Protein AF-A0A1B7X6C7-F1 (afdb_monomer_lite)

pLDDT: mean 81.42, std 12.25, range [40.44, 94.75]

Organism: NCBI:txid1710896

Foldseek 3Di:
DVVVVVVVVVLVLLLVVFVVVVVVQVVLLVVLLAVDAFWWWAWDAFFDQKIFTPFCQQHAQQFWWDWPVGPDIWGFNGDDGRMTGTPTTHHHIHHTRIGTARLLLLDLPNPDPNGCRSLSSSVVCCCPPTWVWDPDWDAAPNDIWTFTPPPFDDSDPPQKTKTKIWDWDWDSDPPGIKIKIKIWIAIDGRVDGPRPDDTSDIDIDIGDRPNNVVHDDD

Radius of gyration: 22.01 Å; chains: 1; bounding box: 61×33×61 Å

Structure (mmCIF, N/CA/C/O backbone):
data_AF-A0A1B7X6C7-F1
#
_entry.id   AF-A0A1B7X6C7-F1
#
loop_
_atom_site.group_PDB
_atom_site.id
_atom_site.type_symbol
_atom_site.label_atom_id
_atom_site.label_alt_id
_atom_site.label_comp_id
_atom_site.label_asym_id
_atom_site.label_entity_id
_atom_site.label_seq_id
_atom_site.pdbx_PDB_ins_code
_atom_site.Cartn_x
_atom_site.Cartn_y
_atom_site.Cartn_z
_atom_site.occupancy
_atom_site.B_iso_or_equiv
_atom_site.auth_seq_id
_atom_site.auth_comp_id
_atom_site.auth_asym_id
_atom_site.auth_atom_id
_atom_site.pdbx_PDB_model_num
ATOM 1 N N . MET A 1 1 ? 39.396 -2.340 -31.680 1.00 49.03 1 MET A N 1
ATOM 2 C CA . MET A 1 1 ? 38.477 -3.052 -30.762 1.00 49.03 1 MET A CA 1
ATOM 3 C C . MET A 1 1 ? 37.918 -2.071 -29.718 1.00 49.03 1 MET A C 1
ATOM 5 O O . MET A 1 1 ? 38.405 -2.021 -28.605 1.00 49.03 1 MET A O 1
ATOM 9 N N . PHE A 1 2 ? 36.941 -1.232 -30.092 1.00 53.06 2 PHE A N 1
ATOM 10 C CA . PHE A 1 2 ? 36.365 -0.167 -29.227 1.00 53.06 2 PHE A CA 1
ATOM 11 C C . PHE A 1 2 ? 34.822 -0.121 -29.248 1.00 53.06 2 PHE A C 1
ATOM 13 O O . PHE A 1 2 ? 34.175 0.453 -28.371 1.00 53.06 2 PHE A O 1
ATOM 20 N N . VAL A 1 3 ? 34.209 -0.755 -30.249 1.00 59.28 3 VAL A N 1
ATOM 21 C CA . VAL A 1 3 ? 32.752 -0.752 -30.439 1.00 59.28 3 VAL A CA 1
ATOM 22 C C . VAL A 1 3 ? 32.061 -1.699 -29.451 1.00 59.28 3 VAL A C 1
ATOM 24 O O . VAL A 1 3 ? 31.020 -1.368 -28.899 1.00 59.28 3 VAL A O 1
ATOM 27 N N . LEU A 1 4 ? 32.671 -2.845 -29.133 1.00 60.53 4 LEU A N 1
ATOM 28 C CA . LEU A 1 4 ? 32.107 -3.786 -28.158 1.00 60.53 4 LEU A CA 1
ATOM 29 C C . LEU A 1 4 ? 32.146 -3.224 -26.728 1.00 60.53 4 LEU A C 1
ATOM 31 O O . LEU A 1 4 ? 31.140 -3.266 -26.023 1.00 60.53 4 LEU A O 1
ATOM 35 N N . SER A 1 5 ? 33.267 -2.625 -26.314 1.00 58.59 5 SER A N 1
ATOM 36 C CA . SER A 1 5 ? 33.422 -2.056 -24.966 1.00 58.59 5 SER A CA 1
ATOM 37 C C . SER A 1 5 ? 32.467 -0.886 -24.701 1.00 58.59 5 SER A C 1
ATOM 39 O O . SER A 1 5 ? 31.907 -0.781 -23.610 1.00 58.59 5 SER A O 1
ATOM 41 N N . SER A 1 6 ? 32.204 -0.043 -25.703 1.00 64.31 6 SER A N 1
ATOM 42 C CA . SER A 1 6 ? 31.229 1.053 -25.596 1.00 64.31 6 SER A CA 1
ATOM 43 C C . SER A 1 6 ? 29.778 0.561 -25.503 1.00 64.31 6 SER A C 1
ATOM 45 O O . SER A 1 6 ? 28.998 1.124 -24.731 1.00 64.31 6 SER A O 1
ATOM 47 N N . ILE A 1 7 ? 29.419 -0.525 -26.198 1.00 70.00 7 ILE A N 1
ATOM 48 C CA . ILE A 1 7 ? 28.103 -1.174 -26.063 1.00 70.00 7 ILE A CA 1
ATOM 49 C C . ILE A 1 7 ? 27.922 -1.749 -24.653 1.00 70.00 7 ILE A C 1
ATOM 51 O O . ILE A 1 7 ? 26.876 -1.528 -24.040 1.00 70.00 7 ILE A O 1
ATOM 55 N N . PHE A 1 8 ? 28.930 -2.443 -24.115 1.00 71.69 8 PHE A N 1
ATOM 56 C CA . PHE A 1 8 ? 28.871 -2.981 -22.752 1.00 71.69 8 PHE A CA 1
ATOM 57 C C . PHE A 1 8 ? 28.754 -1.875 -21.707 1.00 71.69 8 PHE A C 1
ATOM 59 O O . PHE A 1 8 ? 27.886 -1.955 -20.841 1.00 71.69 8 PHE A O 1
ATOM 66 N N . LYS A 1 9 ? 29.542 -0.800 -21.833 1.00 77.50 9 LYS A N 1
ATOM 67 C CA . LYS A 1 9 ? 29.449 0.361 -20.939 1.00 77.50 9 LYS A CA 1
ATOM 68 C C . LYS A 1 9 ? 28.063 1.003 -20.986 1.00 77.50 9 LYS A C 1
ATOM 70 O O . LYS A 1 9 ? 27.493 1.299 -19.941 1.00 77.50 9 LYS A O 1
ATOM 75 N N . LYS A 1 10 ? 27.491 1.178 -22.184 1.00 77.12 10 LYS A N 1
ATOM 76 C CA . LYS A 1 10 ? 26.135 1.719 -22.338 1.00 77.12 10 LYS A CA 1
ATOM 77 C C . LYS A 1 10 ? 25.114 0.819 -21.648 1.00 77.12 10 LYS A C 1
ATOM 79 O O . LYS A 1 10 ? 24.360 1.321 -20.828 1.00 77.12 10 LYS A O 1
ATOM 84 N N . LYS A 1 11 ? 25.123 -0.491 -21.921 1.00 78.50 11 LYS A N 1
ATOM 85 C CA . LYS A 1 11 ? 24.205 -1.448 -21.281 1.00 78.50 11 LYS A CA 1
ATOM 86 C C . LYS A 1 11 ? 24.356 -1.468 -19.760 1.00 78.50 11 LYS A C 1
ATOM 88 O O . LYS A 1 11 ? 23.345 -1.447 -19.073 1.00 78.50 11 LYS A O 1
ATOM 93 N N . ALA A 1 12 ? 25.582 -1.441 -19.241 1.00 78.88 12 ALA A N 1
ATOM 94 C CA . ALA A 1 12 ? 25.838 -1.399 -17.803 1.00 78.88 12 ALA A CA 1
ATOM 95 C C . ALA A 1 12 ? 25.171 -0.180 -17.144 1.00 78.88 12 ALA A C 1
ATOM 97 O O . ALA A 1 12 ? 24.435 -0.345 -16.180 1.00 78.88 12 ALA A O 1
ATOM 98 N N . VAL A 1 13 ? 25.321 1.017 -17.724 1.00 83.12 13 VAL A N 1
ATOM 99 C CA . VAL A 1 13 ? 24.650 2.234 -17.227 1.00 83.12 13 VAL A CA 1
ATOM 100 C C . VAL A 1 13 ? 23.123 2.103 -17.273 1.00 83.12 13 VAL A C 1
ATOM 102 O O . VAL A 1 13 ? 22.442 2.536 -16.346 1.00 83.12 13 VAL A O 1
ATOM 105 N N . GLN A 1 14 ? 22.566 1.486 -18.324 1.00 83.25 14 GLN A N 1
ATOM 106 C CA . GLN A 1 14 ? 21.118 1.254 -18.406 1.00 83.25 14 GLN A CA 1
ATOM 107 C C . GLN A 1 14 ? 20.625 0.356 -17.268 1.00 83.25 14 GLN A C 1
ATOM 109 O O . GLN A 1 14 ? 19.641 0.705 -16.619 1.00 83.25 14 GLN A O 1
ATOM 114 N N . TYR A 1 15 ? 21.329 -0.748 -17.005 1.00 83.56 15 TYR A N 1
ATOM 115 C CA . TYR A 1 15 ? 20.996 -1.663 -15.915 1.00 83.56 15 TYR A CA 1
ATOM 116 C C . TYR A 1 15 ? 21.147 -1.001 -14.543 1.00 83.56 15 TYR A C 1
ATOM 118 O O . TYR A 1 15 ? 20.235 -1.099 -13.732 1.00 83.56 15 TYR A O 1
ATOM 126 N N . THR A 1 16 ? 22.232 -0.263 -14.292 1.00 86.75 16 THR A N 1
ATOM 127 C CA . THR A 1 16 ? 22.434 0.443 -13.015 1.00 86.75 16 THR A CA 1
ATOM 128 C C . THR A 1 16 ? 21.312 1.443 -12.731 1.00 86.75 16 THR A C 1
ATOM 130 O O . THR A 1 16 ? 20.779 1.467 -11.624 1.00 86.75 16 THR A O 1
ATOM 133 N N . ASN A 1 17 ? 20.904 2.231 -13.730 1.00 87.44 17 ASN A N 1
ATOM 134 C CA . ASN A 1 17 ? 19.818 3.197 -13.562 1.00 87.44 17 ASN A CA 1
ATOM 135 C C . ASN A 1 17 ? 18.465 2.509 -13.331 1.00 87.44 17 ASN A C 1
ATOM 137 O O . ASN A 1 17 ? 17.703 2.946 -12.473 1.00 87.44 17 ASN A O 1
ATOM 141 N N . ALA A 1 18 ? 18.171 1.429 -14.064 1.00 87.69 18 ALA A N 1
ATOM 142 C CA . ALA A 1 18 ? 16.945 0.658 -13.864 1.00 87.69 18 ALA A CA 1
ATOM 143 C C . ALA A 1 18 ? 16.887 0.049 -12.452 1.00 87.69 18 ALA A C 1
ATOM 145 O O . ALA A 1 18 ? 15.873 0.182 -11.772 1.00 87.69 18 ALA A O 1
ATOM 146 N N . THR A 1 19 ? 17.985 -0.547 -11.978 1.00 88.50 19 THR A N 1
ATOM 147 C CA . THR A 1 19 ? 18.077 -1.101 -10.619 1.00 88.50 19 THR A CA 1
ATOM 148 C C . THR A 1 19 ? 17.929 -0.025 -9.545 1.00 88.50 19 THR A C 1
ATOM 150 O O . THR A 1 19 ? 17.235 -0.257 -8.561 1.00 88.50 19 THR A O 1
ATOM 153 N N . SER A 1 20 ? 18.515 1.160 -9.738 1.00 89.31 20 SER A N 1
ATOM 154 C CA . SER A 1 20 ? 18.376 2.280 -8.796 1.00 89.31 20 SER A CA 1
ATOM 155 C C . SER A 1 20 ? 16.916 2.729 -8.641 1.00 89.31 20 SER A C 1
ATOM 157 O O . SER A 1 20 ? 16.434 2.882 -7.520 1.00 89.31 20 SER A O 1
ATOM 159 N N . LEU A 1 21 ? 16.171 2.849 -9.750 1.00 88.81 21 LEU A N 1
ATOM 160 C CA . LEU A 1 21 ? 14.739 3.184 -9.717 1.00 88.81 21 LEU A CA 1
ATOM 161 C C . LEU A 1 21 ? 13.913 2.133 -8.966 1.00 88.81 21 LEU A C 1
ATOM 163 O O . LEU A 1 21 ? 13.042 2.485 -8.173 1.00 88.81 21 LEU A O 1
ATOM 167 N N . LEU A 1 22 ? 14.202 0.850 -9.203 1.00 90.44 22 LEU A N 1
ATOM 168 C CA . LEU A 1 22 ? 13.549 -0.258 -8.505 1.00 90.44 22 LEU A CA 1
ATOM 169 C C . LEU A 1 22 ? 13.807 -0.185 -6.995 1.00 90.44 22 LEU A C 1
ATOM 171 O O . LEU A 1 22 ? 12.867 -0.222 -6.207 1.00 90.44 22 LEU A O 1
ATOM 175 N N . GLN A 1 23 ? 15.070 -0.025 -6.595 1.00 89.56 23 GLN A N 1
ATOM 176 C CA . GLN A 1 23 ? 15.461 0.060 -5.186 1.00 89.56 23 GLN A CA 1
ATOM 177 C C . GLN A 1 23 ? 14.838 1.268 -4.485 1.00 89.56 23 GLN A C 1
ATOM 179 O O . GLN A 1 23 ? 14.363 1.142 -3.359 1.00 89.56 23 GLN A O 1
ATOM 184 N N . GLN A 1 24 ? 14.795 2.424 -5.151 1.00 88.12 24 GLN A N 1
ATOM 185 C CA . GLN A 1 24 ? 14.222 3.634 -4.573 1.00 88.12 24 GLN A CA 1
ATOM 186 C C . GLN A 1 24 ? 12.732 3.471 -4.245 1.00 88.12 24 GLN A C 1
ATOM 188 O O . GLN A 1 24 ? 12.298 3.908 -3.181 1.00 88.12 24 GLN A O 1
ATOM 193 N N . ASP A 1 25 ? 11.936 2.866 -5.133 1.00 87.12 25 ASP A N 1
ATOM 194 C CA . ASP A 1 25 ? 10.516 2.633 -4.843 1.00 87.12 25 ASP A CA 1
ATOM 195 C C . ASP A 1 25 ? 10.313 1.540 -3.791 1.00 87.12 25 ASP A C 1
ATOM 197 O O . ASP A 1 25 ? 9.480 1.702 -2.902 1.00 87.12 25 ASP A O 1
ATOM 201 N N . MET A 1 26 ? 11.111 0.470 -3.831 1.00 88.00 26 MET A N 1
ATOM 202 C CA . MET A 1 26 ? 11.056 -0.574 -2.806 1.00 88.00 26 MET A CA 1
ATOM 203 C C . MET A 1 26 ? 11.352 -0.023 -1.406 1.00 88.00 26 MET A C 1
ATOM 205 O O . MET A 1 26 ? 10.649 -0.378 -0.464 1.00 88.00 26 MET A O 1
ATOM 209 N N . GLU A 1 27 ? 12.324 0.883 -1.256 1.00 88.12 27 GLU A N 1
ATOM 210 C CA . GLU A 1 27 ? 12.621 1.496 0.045 1.00 88.12 27 GLU A CA 1
ATOM 211 C C . GLU A 1 27 ? 11.490 2.424 0.514 1.00 88.12 27 GLU A C 1
ATOM 213 O O . GLU A 1 27 ? 11.139 2.423 1.693 1.00 88.12 27 GLU A O 1
ATOM 218 N N . LYS A 1 28 ? 10.846 3.165 -0.402 1.00 86.69 28 LYS A N 1
ATOM 219 C CA . LYS A 1 28 ? 9.648 3.964 -0.071 1.00 86.69 28 LYS A CA 1
ATOM 220 C C . LYS A 1 28 ? 8.516 3.082 0.441 1.00 86.69 28 LYS A C 1
ATOM 222 O O . LYS A 1 28 ? 7.891 3.398 1.449 1.00 86.69 28 LYS A O 1
ATOM 227 N N . ILE A 1 29 ? 8.263 1.974 -0.249 1.00 86.56 29 ILE A N 1
ATOM 228 C CA . ILE A 1 29 ? 7.234 1.015 0.136 1.00 86.56 29 ILE A CA 1
ATOM 229 C C . ILE A 1 29 ? 7.549 0.373 1.485 1.00 86.56 29 ILE A C 1
ATOM 231 O O . ILE A 1 29 ? 6.663 0.281 2.331 1.00 86.56 29 ILE A O 1
ATOM 235 N N . LYS A 1 30 ? 8.799 -0.039 1.698 1.00 86.75 30 LYS A N 1
ATOM 236 C CA . LYS A 1 30 ? 9.257 -0.592 2.971 1.00 86.75 30 LYS A CA 1
ATOM 237 C C . LYS A 1 30 ? 9.045 0.408 4.108 1.00 86.75 30 LYS A C 1
ATOM 239 O O . LYS A 1 30 ? 8.410 0.063 5.097 1.00 86.75 30 LYS A O 1
ATOM 244 N N . SER A 1 31 ? 9.477 1.656 3.933 1.00 85.19 31 SER A N 1
ATOM 245 C CA . SER A 1 31 ? 9.279 2.712 4.931 1.00 85.19 31 SER A CA 1
ATOM 246 C C . SER A 1 31 ? 7.795 2.972 5.222 1.00 85.19 31 SER A C 1
ATOM 248 O O . SER A 1 31 ? 7.414 3.162 6.375 1.00 85.19 31 SER A O 1
ATOM 250 N N . ALA A 1 32 ? 6.931 2.924 4.203 1.00 83.19 32 ALA A N 1
ATOM 251 C CA . ALA A 1 32 ? 5.487 3.039 4.392 1.00 83.19 32 ALA A CA 1
ATOM 252 C C . ALA A 1 32 ? 4.896 1.833 5.142 1.00 83.19 32 ALA A C 1
ATOM 254 O O . ALA A 1 32 ? 4.035 2.008 5.999 1.00 83.19 32 ALA A O 1
ATOM 255 N N . ALA A 1 33 ? 5.363 0.618 4.846 1.00 82.62 33 ALA A N 1
ATOM 256 C CA . ALA A 1 33 ? 4.922 -0.606 5.512 1.00 82.62 33 ALA A CA 1
ATOM 257 C C . ALA A 1 33 ? 5.344 -0.653 6.989 1.00 82.62 33 ALA A C 1
ATOM 259 O O . ALA A 1 33 ? 4.581 -1.142 7.821 1.00 82.62 33 ALA A O 1
ATOM 260 N N . GLU A 1 34 ? 6.531 -0.127 7.310 1.00 79.75 34 GLU A N 1
ATOM 261 C CA . GLU A 1 34 ? 7.040 0.018 8.682 1.00 79.75 34 GLU A CA 1
ATOM 262 C C . GLU A 1 34 ? 6.223 1.030 9.495 1.00 79.75 34 GLU A C 1
ATOM 264 O O . GLU A 1 34 ? 5.972 0.818 10.679 1.00 79.75 34 GLU A O 1
ATOM 269 N N . GLN A 1 35 ? 5.772 2.115 8.861 1.00 78.44 35 GLN A N 1
ATOM 270 C CA . GLN A 1 35 ? 4.932 3.130 9.506 1.00 78.44 35 GLN A CA 1
ATOM 271 C C . GLN A 1 35 ? 3.457 2.715 9.606 1.00 78.44 35 GLN A C 1
ATOM 273 O O . GLN A 1 35 ? 2.717 3.261 10.429 1.00 78.44 35 GLN A O 1
ATOM 278 N N . TYR A 1 36 ? 3.012 1.754 8.789 1.00 78.94 36 TYR A N 1
ATOM 279 C CA . TYR A 1 36 ? 1.629 1.289 8.789 1.00 78.94 36 TYR A CA 1
ATOM 280 C C . TYR A 1 36 ? 1.319 0.494 10.063 1.00 78.94 36 TYR A C 1
ATOM 282 O O . TYR A 1 36 ? 1.657 -0.685 10.198 1.00 78.94 36 TYR A O 1
ATOM 290 N N . SER A 1 37 ? 0.651 1.159 11.000 1.00 77.38 37 SER A N 1
ATOM 291 C CA . SER A 1 37 ? 0.253 0.627 12.302 1.00 77.38 37 SER A CA 1
ATOM 292 C C . SER A 1 37 ? -1.232 0.879 12.559 1.00 77.38 37 SER A C 1
ATOM 294 O O . SER A 1 37 ? -1.864 1.675 11.862 1.00 77.38 37 SER A O 1
ATOM 296 N N . PHE A 1 38 ? -1.809 0.173 13.535 1.00 82.19 38 PHE A N 1
ATOM 297 C CA . PHE A 1 38 ? -3.203 0.401 13.907 1.00 82.19 38 PHE A CA 1
ATOM 298 C C . PHE A 1 38 ? -3.408 1.801 14.497 1.00 82.19 38 PHE A C 1
ATOM 300 O O . PHE A 1 38 ? -2.578 2.228 15.311 1.00 82.19 38 PHE A O 1
ATOM 307 N N . PRO A 1 39 ? -4.527 2.474 14.159 1.00 85.19 39 PRO A N 1
ATOM 308 C CA . PRO A 1 39 ? -4.858 3.769 14.726 1.00 85.19 39 PRO A CA 1
ATOM 309 C C . PRO A 1 39 ? -4.811 3.798 16.247 1.00 85.19 39 PRO A C 1
ATOM 311 O O . PRO A 1 39 ? -5.182 2.834 16.922 1.00 85.19 39 PRO A O 1
ATOM 314 N N . LYS A 1 40 ? -4.391 4.931 16.793 1.00 89.31 40 LYS A N 1
ATOM 315 C CA . LYS A 1 40 ? -4.288 5.181 18.226 1.00 89.31 40 LYS A CA 1
ATOM 316 C C . LYS A 1 40 ? -5.411 6.090 18.695 1.00 89.31 40 LYS A C 1
ATOM 318 O O . LYS A 1 40 ? -5.717 7.098 18.067 1.00 89.31 40 LYS A O 1
ATOM 323 N N . THR A 1 41 ? -6.016 5.749 19.825 1.00 91.69 41 THR A N 1
ATOM 324 C CA . THR A 1 41 ? -7.144 6.488 20.396 1.00 91.69 41 THR A CA 1
ATOM 325 C C . THR A 1 41 ? -6.685 7.672 21.247 1.00 91.69 41 THR A C 1
ATOM 327 O O . THR A 1 41 ? -5.674 7.616 21.953 1.00 91.69 41 THR A O 1
ATOM 330 N N . ALA A 1 42 ? -7.489 8.732 21.275 1.00 92.69 42 ALA A N 1
ATOM 331 C CA . ALA A 1 42 ? -7.533 9.650 22.408 1.00 92.69 42 ALA A CA 1
ATOM 332 C C . ALA A 1 42 ? -8.151 8.952 23.637 1.00 92.69 42 ALA A C 1
ATOM 334 O O . ALA A 1 42 ? -8.759 7.887 23.516 1.00 92.69 42 ALA A O 1
ATOM 335 N N . ALA A 1 43 ? -8.007 9.548 24.825 1.00 92.38 43 ALA A N 1
ATOM 336 C CA . ALA A 1 43 ? -8.649 9.008 26.019 1.00 92.38 43 ALA A CA 1
ATOM 337 C C . ALA A 1 43 ? -10.178 9.068 25.891 1.00 92.38 43 ALA A C 1
ATOM 339 O O . ALA A 1 43 ? -10.735 10.098 25.507 1.00 92.38 43 ALA A O 1
ATOM 340 N N . ALA A 1 44 ? -10.847 7.979 26.260 1.00 93.75 44 ALA A N 1
ATOM 341 C CA . ALA A 1 44 ? -12.297 7.867 26.286 1.00 93.75 44 ALA A CA 1
ATOM 342 C C . ALA A 1 44 ? -12.761 7.181 27.578 1.00 93.75 44 ALA A C 1
ATOM 344 O O . ALA A 1 44 ? -12.123 6.258 28.088 1.00 93.75 44 ALA A O 1
ATOM 345 N N . LEU A 1 45 ? -13.883 7.650 28.122 1.00 94.19 45 LEU A N 1
ATOM 346 C CA . LEU A 1 45 ? -14.459 7.137 29.364 1.00 94.19 45 LEU A CA 1
ATOM 347 C C . LEU A 1 45 ? -15.389 5.945 29.100 1.00 94.19 45 LEU A C 1
ATOM 349 O O . LEU A 1 45 ? -15.876 5.746 27.986 1.00 94.19 45 LEU A O 1
ATOM 353 N N . VAL A 1 46 ? -15.683 5.184 30.157 1.00 94.19 46 VAL A N 1
ATOM 354 C CA . VAL A 1 46 ? -16.715 4.136 30.132 1.00 94.19 46 VAL A CA 1
ATOM 355 C C . VAL A 1 46 ? -18.045 4.728 29.651 1.00 94.19 46 VAL A C 1
ATOM 357 O O . VAL A 1 46 ? -18.429 5.826 30.048 1.00 94.19 46 VAL A O 1
ATOM 360 N N . GLY A 1 47 ? -18.748 3.997 28.791 1.00 92.25 47 GLY A N 1
ATOM 361 C CA . GLY A 1 47 ? -20.029 4.394 28.213 1.00 92.25 47 GLY A CA 1
ATOM 362 C C . GLY A 1 47 ? -19.924 5.318 26.998 1.00 92.25 47 GLY A C 1
ATOM 363 O O . GLY A 1 47 ? -20.931 5.511 26.321 1.00 92.25 47 GLY A O 1
ATOM 364 N N . ALA A 1 48 ? -18.739 5.847 26.671 1.00 93.25 48 ALA A N 1
ATOM 365 C CA . ALA A 1 48 ? -18.564 6.652 25.467 1.00 93.25 48 ALA A CA 1
ATOM 366 C C . ALA A 1 48 ? -18.849 5.818 24.208 1.00 93.25 48 ALA A C 1
ATOM 368 O O . ALA A 1 48 ? -18.397 4.681 24.086 1.00 93.25 48 ALA A O 1
ATOM 369 N N . THR A 1 49 ? -19.593 6.396 23.267 1.00 94.12 49 THR A N 1
ATOM 370 C CA . THR A 1 49 ? -19.903 5.797 21.957 1.00 94.12 49 THR A CA 1
ATOM 371 C C . THR A 1 49 ? -19.106 6.433 20.825 1.00 94.12 49 THR A C 1
ATOM 373 O O . THR A 1 49 ? -19.214 5.998 19.687 1.00 94.12 49 THR A O 1
ATOM 376 N N . THR A 1 50 ? -18.324 7.471 21.112 1.00 93.69 50 THR A N 1
ATOM 377 C CA . THR A 1 50 ? -17.525 8.194 20.122 1.00 93.69 50 THR A CA 1
ATOM 378 C C . THR A 1 50 ? -16.082 8.204 20.587 1.00 93.69 50 THR A C 1
ATOM 380 O O . THR A 1 50 ? -15.808 8.584 21.726 1.00 93.69 50 THR A O 1
ATOM 383 N N . LEU A 1 51 ? -15.163 7.808 19.708 1.00 93.38 51 LEU A N 1
ATOM 384 C CA . LEU A 1 51 ? -13.729 7.886 19.960 1.00 93.38 51 LEU A CA 1
ATOM 385 C C . LEU A 1 51 ? -13.055 8.667 18.844 1.00 93.38 51 LEU A C 1
ATOM 387 O O . LEU A 1 51 ? -13.374 8.495 17.670 1.00 93.38 51 LEU A O 1
ATOM 391 N N . THR A 1 52 ? -12.086 9.491 19.217 1.00 94.75 52 THR A N 1
ATOM 392 C CA . THR A 1 52 ? -11.202 10.162 18.265 1.00 94.75 52 THR A CA 1
ATOM 393 C C . THR A 1 52 ? -9.917 9.361 18.136 1.00 94.75 52 THR A C 1
ATOM 395 O O . THR A 1 52 ? -9.321 8.984 19.145 1.00 94.75 52 THR A O 1
ATOM 398 N N . LEU A 1 53 ? -9.504 9.108 16.901 1.00 91.00 53 LEU A N 1
ATOM 399 C CA . LEU A 1 53 ? -8.283 8.402 16.541 1.00 91.00 53 LEU A CA 1
ATOM 400 C C . LEU A 1 53 ? -7.279 9.363 15.887 1.00 91.00 53 LEU A C 1
ATOM 402 O O . LEU A 1 53 ? -7.645 10.419 15.371 1.00 91.00 53 LEU A O 1
ATOM 406 N N . ASP A 1 54 ? -6.007 8.991 15.854 1.00 87.75 54 ASP A N 1
ATOM 407 C CA . ASP A 1 54 ? -4.986 9.669 15.043 1.00 87.75 54 ASP A CA 1
ATOM 408 C C . ASP A 1 54 ? -5.184 9.468 13.525 1.00 87.75 54 ASP A C 1
ATOM 410 O O . ASP A 1 54 ? -4.781 10.312 12.724 1.00 87.75 54 ASP A O 1
ATOM 414 N N . SER A 1 55 ? -5.870 8.394 13.127 1.00 80.94 55 SER A N 1
ATOM 415 C CA . SER A 1 55 ? -6.282 8.082 11.760 1.00 80.94 55 SER A CA 1
ATOM 416 C C . SER A 1 55 ? -7.484 7.133 11.756 1.00 80.94 55 SER A C 1
ATOM 418 O O . SER A 1 55 ? -7.721 6.401 12.707 1.00 80.94 55 SER A O 1
ATOM 420 N N . THR A 1 56 ? -8.244 7.095 10.668 1.00 78.38 56 THR A N 1
ATOM 421 C CA . THR A 1 56 ? -9.290 6.080 10.436 1.00 78.38 56 THR A CA 1
ATOM 422 C C . THR A 1 56 ? -8.940 5.166 9.259 1.00 78.38 56 THR A C 1
ATOM 424 O O . THR A 1 56 ? -9.777 4.408 8.771 1.00 78.38 56 THR A O 1
ATOM 427 N N . ASN A 1 57 ? -7.681 5.198 8.808 1.00 73.62 57 ASN A N 1
ATOM 428 C CA . ASN A 1 57 ? -7.194 4.364 7.715 1.00 73.62 57 ASN A CA 1
ATOM 429 C C . ASN A 1 57 ? -7.371 2.873 8.036 1.00 73.62 57 ASN A C 1
ATOM 431 O O . ASN A 1 57 ? -6.954 2.396 9.088 1.00 73.62 57 ASN A O 1
ATOM 435 N N . GLY A 1 58 ? -7.963 2.127 7.102 1.00 69.75 58 GLY A N 1
ATOM 436 C CA . GLY A 1 58 ? -8.236 0.696 7.282 1.00 69.75 58 GLY A CA 1
ATOM 437 C C . GLY A 1 58 ? -9.445 0.384 8.173 1.00 69.75 58 GLY A C 1
ATOM 438 O O . GLY A 1 58 ? -9.690 -0.786 8.465 1.00 69.75 58 GLY A O 1
ATOM 439 N N . LEU A 1 59 ? -10.210 1.401 8.583 1.00 76.88 59 LEU A N 1
ATOM 440 C CA . LEU A 1 59 ? -11.491 1.247 9.264 1.00 76.88 59 LEU A CA 1
ATOM 441 C C . LEU A 1 59 ? -12.631 1.660 8.334 1.00 76.88 59 LEU A C 1
ATOM 443 O O . LEU A 1 59 ? -12.545 2.640 7.597 1.00 76.88 59 LEU A O 1
ATOM 447 N N . THR A 1 60 ? -13.727 0.921 8.401 1.00 78.25 60 THR A N 1
ATOM 448 C CA . THR A 1 60 ? -14.980 1.221 7.710 1.00 78.25 60 THR A CA 1
ATOM 449 C C . THR A 1 60 ? -16.159 0.960 8.642 1.00 78.25 60 THR A C 1
ATOM 451 O O . THR A 1 60 ? -16.045 0.225 9.629 1.00 78.25 60 THR A O 1
ATOM 454 N N . ALA A 1 61 ? -17.300 1.586 8.356 1.00 84.44 61 ALA A N 1
ATOM 455 C CA . ALA A 1 61 ? -18.537 1.277 9.063 1.00 84.44 61 ALA A CA 1
ATOM 456 C C . ALA A 1 61 ? -18.880 -0.215 8.897 1.00 84.44 61 ALA A C 1
ATOM 458 O O . ALA A 1 61 ? -18.744 -0.774 7.812 1.00 84.44 61 ALA A O 1
ATOM 459 N N . GLY A 1 62 ? -19.303 -0.856 9.983 1.00 83.62 62 GLY A N 1
ATOM 460 C CA . GLY A 1 62 ? -19.544 -2.296 10.074 1.00 83.62 62 GLY A CA 1
ATOM 461 C C . GLY A 1 62 ? -18.338 -3.113 10.548 1.00 83.62 62 GLY A C 1
ATOM 462 O O . GLY A 1 62 ? -18.513 -4.273 10.911 1.00 83.62 62 GLY A O 1
ATOM 463 N N . ASN A 1 63 ? -17.126 -2.547 10.600 1.00 83.38 63 ASN A N 1
ATOM 464 C CA . ASN A 1 63 ? -15.969 -3.281 11.120 1.00 83.38 63 ASN A CA 1
ATOM 465 C C . ASN A 1 63 ? -16.055 -3.511 12.631 1.00 83.38 63 ASN A C 1
ATOM 467 O O . ASN A 1 63 ? -16.562 -2.673 13.382 1.00 83.38 63 ASN A O 1
ATOM 471 N N . ILE A 1 64 ? -15.500 -4.644 13.064 1.00 86.50 64 ILE A N 1
ATOM 472 C CA . ILE A 1 64 ? -15.354 -4.992 14.474 1.00 86.50 64 ILE A CA 1
ATOM 473 C C . ILE A 1 64 ? -13.977 -4.531 14.941 1.00 86.50 64 ILE A C 1
ATOM 475 O O . ILE A 1 64 ? -12.952 -4.953 14.403 1.00 86.50 64 ILE A O 1
ATOM 479 N N . VAL A 1 65 ? -13.953 -3.694 15.973 1.00 87.44 65 VAL A N 1
ATOM 480 C CA . VAL A 1 65 ? -12.732 -3.207 16.611 1.00 87.44 65 VAL A CA 1
ATOM 481 C C . VAL A 1 65 ? -12.574 -3.753 18.022 1.00 87.44 65 VAL A C 1
ATOM 483 O O . VAL A 1 65 ? -13.546 -3.935 18.754 1.00 87.44 65 VAL A O 1
ATOM 486 N N . VAL A 1 66 ? -11.324 -3.997 18.392 1.00 88.88 66 VAL A N 1
ATOM 487 C CA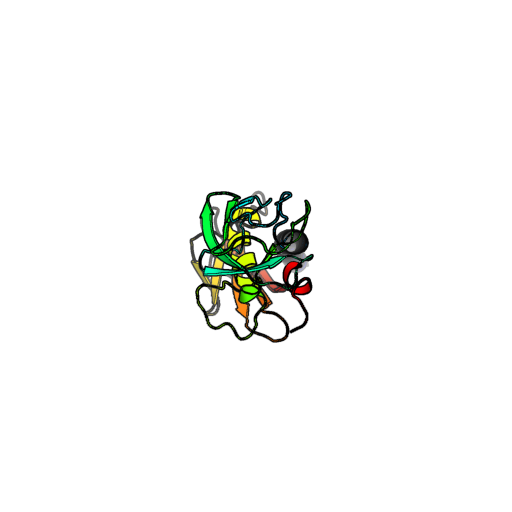 . VAL A 1 66 ? -10.876 -4.358 19.737 1.00 88.88 66 VAL A CA 1
ATOM 488 C C . VAL A 1 66 ? -9.801 -3.359 20.135 1.00 88.88 66 VAL A C 1
ATOM 490 O O . VAL A 1 66 ? -8.966 -2.979 19.312 1.00 88.88 66 VAL A O 1
ATOM 493 N N . PHE A 1 67 ? -9.813 -2.912 21.384 1.00 88.81 67 PHE A N 1
ATOM 494 C CA . PHE A 1 67 ? -8.789 -2.003 21.889 1.00 88.81 67 PHE A CA 1
ATOM 495 C C . PHE A 1 67 ? -7.689 -2.795 22.581 1.00 88.81 67 PHE A C 1
ATOM 497 O O . PHE A 1 67 ? -7.965 -3.756 23.279 1.00 88.81 67 PHE A O 1
ATOM 504 N N . SER A 1 68 ? -6.424 -2.403 22.440 1.00 86.69 68 SER A N 1
ATOM 505 C CA . SER A 1 68 ? -5.316 -3.188 23.010 1.00 86.69 68 SER A CA 1
ATOM 506 C C . SER A 1 68 ? -5.356 -3.351 24.541 1.00 86.69 68 SER A C 1
ATOM 508 O O . SER A 1 68 ? -4.633 -4.185 25.075 1.00 86.69 68 SER A O 1
ATOM 510 N N . ASN A 1 69 ? -6.161 -2.555 25.253 1.00 88.06 69 ASN A N 1
ATOM 511 C CA . ASN A 1 69 ? -6.363 -2.642 26.702 1.00 88.06 69 ASN A CA 1
ATOM 512 C C . ASN A 1 69 ? -7.669 -3.354 27.113 1.00 88.06 69 ASN A C 1
ATOM 514 O O . ASN A 1 69 ? -7.942 -3.447 28.309 1.00 88.06 69 ASN A O 1
ATOM 518 N N . ASP A 1 70 ? -8.489 -3.790 26.157 1.00 86.31 70 ASP A N 1
ATOM 519 C CA . ASP A 1 70 ? -9.822 -4.345 26.386 1.00 86.31 70 ASP A CA 1
ATOM 520 C C . ASP A 1 70 ? -10.035 -5.591 25.512 1.00 86.31 70 ASP A C 1
ATOM 522 O O . ASP A 1 70 ? -9.706 -5.603 24.332 1.00 86.31 70 ASP A O 1
ATOM 526 N N . SER A 1 71 ? -10.600 -6.657 26.073 1.00 84.62 71 SER A N 1
ATOM 527 C CA . SER A 1 71 ? -10.940 -7.868 25.317 1.00 84.62 71 SER A CA 1
ATOM 528 C C . SER A 1 71 ? -12.327 -7.809 24.668 1.00 84.62 71 SER A C 1
ATOM 530 O O . SER A 1 71 ? -12.674 -8.702 23.893 1.00 84.62 71 SER A O 1
ATOM 532 N N . HIS A 1 72 ? -13.134 -6.784 24.963 1.00 88.81 72 HIS A N 1
ATOM 533 C CA . HIS A 1 72 ? -14.445 -6.613 24.343 1.00 88.81 72 HIS A CA 1
ATOM 534 C C . HIS A 1 72 ? -14.333 -6.147 22.888 1.00 88.81 72 HIS A C 1
ATOM 536 O O . HIS A 1 72 ? -13.472 -5.350 22.512 1.00 88.81 72 HIS A O 1
ATOM 542 N N . THR A 1 73 ? -15.265 -6.628 22.071 1.00 89.94 73 THR A N 1
ATOM 543 C CA . THR A 1 73 ? -15.433 -6.228 20.676 1.00 89.94 73 THR A CA 1
ATOM 544 C C . THR A 1 73 ? -16.497 -5.141 20.557 1.00 89.94 73 THR A C 1
ATOM 546 O O . THR A 1 73 ? -17.534 -5.175 21.224 1.00 89.94 73 THR A O 1
ATOM 549 N N . TYR A 1 74 ? -16.259 -4.181 19.669 1.00 90.31 74 TYR A N 1
ATOM 550 C CA . TYR A 1 74 ? -17.181 -3.087 19.379 1.00 90.31 74 TYR A CA 1
ATOM 551 C C . TYR A 1 74 ? -17.390 -2.979 17.872 1.00 90.31 74 TYR A C 1
ATOM 553 O O . TYR A 1 74 ? -16.451 -3.143 17.101 1.00 90.31 74 TYR A O 1
ATOM 561 N N . THR A 1 75 ? -18.616 -2.703 17.431 1.00 91.31 75 THR A N 1
ATOM 562 C CA . THR A 1 75 ? -18.905 -2.500 16.002 1.00 91.31 75 THR A CA 1
ATOM 563 C C . THR A 1 75 ? -18.898 -1.013 15.683 1.00 91.31 75 THR A C 1
ATOM 565 O O . THR A 1 75 ? -19.543 -0.231 16.385 1.00 91.31 75 THR A O 1
ATOM 568 N N . ILE A 1 76 ? -18.193 -0.617 14.624 1.00 91.25 76 ILE A N 1
ATOM 569 C CA . ILE A 1 76 ? -18.214 0.759 14.122 1.00 91.25 76 ILE A CA 1
ATOM 570 C C . ILE A 1 76 ? -19.549 0.997 13.410 1.00 91.25 76 ILE A C 1
ATOM 572 O O . ILE A 1 76 ? -19.836 0.361 12.402 1.00 91.25 76 ILE A O 1
ATOM 576 N N . SER A 1 77 ? -20.366 1.923 13.900 1.00 92.00 77 SER A N 1
ATOM 577 C CA . SER A 1 77 ? -21.615 2.330 13.251 1.00 92.00 77 SER A CA 1
ATOM 578 C C . SER A 1 77 ? -21.373 3.316 12.107 1.00 92.00 77 SER A C 1
ATOM 580 O O . SER A 1 77 ? -21.978 3.194 11.044 1.00 92.00 77 SER A O 1
ATOM 582 N N . SER A 1 78 ? -20.468 4.276 12.294 1.00 91.19 78 SER A N 1
ATOM 583 C CA . SER A 1 78 ? -20.075 5.246 11.271 1.00 91.19 78 SER A CA 1
ATOM 584 C C . SER A 1 78 ? -18.696 5.843 11.566 1.00 91.19 78 SER A C 1
ATOM 586 O O . SER A 1 78 ? -18.145 5.679 12.657 1.00 91.19 78 SER A O 1
ATOM 588 N N . ILE A 1 79 ? -18.122 6.528 10.574 1.00 89.44 79 ILE A N 1
ATOM 589 C CA . ILE A 1 79 ? -16.835 7.222 10.680 1.00 89.44 79 ILE A CA 1
ATOM 590 C C . ILE A 1 79 ? -17.003 8.637 10.125 1.00 89.44 79 ILE A C 1
ATOM 592 O O . ILE A 1 79 ? -17.556 8.810 9.040 1.00 89.44 79 ILE A O 1
ATOM 596 N N . SER A 1 80 ? -16.521 9.640 10.859 1.00 91.81 80 SER A N 1
ATOM 597 C CA . SER A 1 80 ? -16.483 11.036 10.415 1.00 91.81 80 SER A CA 1
ATOM 598 C C . SER A 1 80 ? -15.112 11.635 10.706 1.00 91.81 80 SER A C 1
ATOM 600 O O . SER A 1 80 ? -14.748 11.852 11.863 1.00 91.81 80 SER A O 1
ATOM 602 N N . GLY A 1 81 ? -14.342 11.899 9.649 1.00 88.25 81 GLY A N 1
ATOM 603 C CA . GLY A 1 81 ? -12.949 12.324 9.769 1.00 88.25 81 GLY A CA 1
ATOM 604 C C . GLY A 1 81 ? -12.125 11.299 10.551 1.00 88.25 81 GLY A C 1
ATOM 605 O O . GLY A 1 81 ? -12.045 10.130 10.178 1.00 88.25 81 GLY A O 1
ATOM 606 N N . ASN A 1 82 ? -11.554 11.753 11.663 1.00 90.88 82 ASN A N 1
ATOM 607 C CA . ASN A 1 82 ? -10.751 10.952 12.581 1.00 90.88 82 ASN A CA 1
ATOM 608 C C . ASN A 1 82 ? -11.563 10.315 13.720 1.00 90.88 82 ASN A C 1
ATOM 610 O O . ASN A 1 82 ? -10.994 9.649 14.582 1.00 90.88 82 ASN A O 1
ATOM 614 N N . SER A 1 83 ? -12.877 10.531 13.760 1.00 93.00 83 SER A N 1
ATOM 615 C CA . SER A 1 83 ? -13.739 9.997 14.810 1.00 93.00 83 SER A CA 1
ATOM 616 C C . SER A 1 83 ? -14.502 8.770 14.329 1.00 93.00 83 SER A C 1
ATOM 618 O O . SER A 1 83 ? -15.102 8.774 13.252 1.00 93.00 83 SER A O 1
ATOM 620 N N . ILE A 1 84 ? -14.507 7.732 15.161 1.00 93.25 84 ILE A N 1
ATOM 621 C CA . ILE A 1 84 ? -15.336 6.541 14.991 1.00 93.25 84 ILE A CA 1
ATOM 622 C C . ILE A 1 84 ? -16.518 6.596 15.956 1.00 93.25 84 ILE A C 1
ATOM 624 O O . ILE A 1 84 ? -16.384 7.037 17.101 1.00 93.25 84 ILE A O 1
ATOM 628 N N . TYR A 1 85 ? -17.666 6.118 15.494 1.00 94.31 85 TYR A N 1
ATOM 629 C CA . TYR A 1 85 ? -18.861 5.941 16.305 1.00 94.31 85 TYR A CA 1
ATOM 630 C C . TYR A 1 85 ? -19.086 4.448 16.503 1.00 94.31 85 TYR A C 1
ATOM 632 O O . TYR A 1 85 ? -19.047 3.680 15.546 1.00 94.31 85 TYR A O 1
ATOM 640 N N . LEU A 1 86 ? -19.285 4.029 17.745 1.00 94.06 86 LEU A N 1
ATOM 641 C CA . LEU A 1 86 ? -19.532 2.647 18.128 1.00 94.06 86 LEU A CA 1
ATOM 642 C C . LEU A 1 86 ? -21.034 2.406 18.287 1.00 94.06 86 LEU A C 1
ATOM 644 O O . LEU A 1 86 ? -21.780 3.283 18.723 1.00 94.06 86 LEU A O 1
ATOM 648 N N . SER A 1 87 ? -21.483 1.194 17.969 1.00 92.75 87 SER A N 1
ATOM 649 C CA . SER A 1 87 ? -22.872 0.764 18.173 1.00 92.75 87 SER A CA 1
ATOM 650 C C . SER A 1 87 ? -23.248 0.609 19.652 1.00 92.75 87 SER A C 1
ATOM 652 O O . SER A 1 87 ? -24.427 0.602 19.997 1.00 92.75 87 SER A O 1
ATOM 654 N N . SER A 1 88 ? -22.257 0.451 20.527 1.00 93.50 88 SER A N 1
ATOM 655 C CA . SER A 1 88 ? -22.415 0.306 21.971 1.00 93.50 88 SER A CA 1
ATOM 656 C C . SER A 1 88 ? -21.379 1.152 22.708 1.00 93.50 88 SER A C 1
ATOM 658 O O . SER A 1 88 ? -20.289 1.411 22.198 1.00 93.50 88 SER A O 1
ATOM 660 N N . GLY A 1 89 ? -21.729 1.605 23.914 1.00 92.56 89 GLY A N 1
ATOM 661 C CA . GLY A 1 89 ? -20.801 2.346 24.767 1.00 92.56 89 GLY A CA 1
ATOM 662 C C . GLY A 1 89 ? -19.673 1.455 25.290 1.00 92.56 89 GLY A C 1
ATOM 663 O O . GLY A 1 89 ? -19.903 0.281 25.604 1.00 92.56 89 GLY A O 1
ATOM 664 N N . LEU A 1 90 ? -18.476 2.031 25.421 1.00 92.62 90 LEU A N 1
ATOM 665 C CA . LEU A 1 90 ? -17.294 1.359 25.965 1.00 92.62 90 LEU A CA 1
ATOM 666 C C . LEU A 1 90 ? -17.582 0.708 27.325 1.00 92.62 90 LEU A C 1
ATOM 668 O O . LEU A 1 90 ? -18.158 1.334 28.215 1.00 92.62 90 LEU A O 1
ATOM 672 N N . LYS A 1 91 ? -17.162 -0.545 27.508 1.00 92.31 91 LYS A N 1
ATOM 673 C CA . LYS A 1 91 ? -17.286 -1.264 28.787 1.00 92.31 91 LYS A CA 1
ATOM 674 C C . LYS A 1 91 ? -16.177 -0.898 29.765 1.00 92.31 91 LYS A C 1
ATOM 676 O O . LYS A 1 91 ? -16.402 -0.907 30.972 1.00 92.31 91 LYS A O 1
ATOM 681 N N . ILE A 1 92 ? -15.010 -0.540 29.239 1.00 92.25 92 ILE A N 1
ATOM 682 C CA . ILE A 1 92 ? -13.828 -0.129 29.995 1.00 92.25 92 ILE A CA 1
ATOM 683 C C . ILE A 1 92 ? -13.353 1.215 29.438 1.00 92.25 92 ILE A C 1
ATOM 685 O O . ILE A 1 92 ? -13.512 1.496 28.252 1.00 92.25 92 ILE A O 1
ATOM 689 N N . ALA A 1 93 ? -12.794 2.072 30.291 1.00 92.50 93 ALA A N 1
ATOM 690 C CA . ALA A 1 93 ? -12.163 3.300 29.826 1.00 92.50 93 ALA A CA 1
ATOM 691 C C . ALA A 1 93 ? -10.959 2.963 28.933 1.00 92.50 93 ALA A C 1
ATOM 693 O O . ALA A 1 93 ? -10.186 2.050 29.227 1.00 92.50 93 ALA A O 1
ATOM 694 N N . VAL A 1 94 ? -10.785 3.723 27.860 1.00 92.56 94 VAL A N 1
ATOM 695 C CA . VAL A 1 94 ? -9.681 3.558 26.915 1.00 92.56 94 VAL A CA 1
ATOM 696 C C . VAL A 1 94 ? -8.687 4.699 27.151 1.00 92.56 94 VAL A C 1
ATOM 698 O O . VAL A 1 94 ? -9.049 5.861 26.953 1.00 92.56 94 VAL A O 1
ATOM 701 N N . PRO A 1 95 ? -7.453 4.421 27.608 1.00 93.06 95 PRO A N 1
ATOM 702 C CA . PRO A 1 95 ? -6.414 5.436 27.762 1.00 93.06 95 PRO A CA 1
ATOM 703 C C . PRO A 1 95 ? -5.993 6.064 26.428 1.00 93.06 95 PRO A C 1
ATOM 705 O O . PRO A 1 95 ? -6.255 5.523 25.349 1.00 93.06 95 PRO A O 1
ATOM 708 N N . THR A 1 96 ? -5.277 7.188 26.495 1.00 92.56 96 THR A N 1
ATOM 709 C CA . THR A 1 96 ? -4.598 7.750 25.321 1.00 92.56 96 THR A CA 1
ATOM 710 C C . THR A 1 96 ? -3.608 6.751 24.720 1.00 92.56 96 THR A C 1
ATOM 712 O O . THR A 1 96 ? -2.998 5.952 25.427 1.00 92.56 96 THR A O 1
ATOM 715 N N . ALA A 1 97 ? -3.417 6.836 23.404 1.00 89.56 97 ALA A N 1
ATOM 716 C CA . ALA A 1 97 ? -2.494 6.008 22.631 1.00 89.56 97 ALA A CA 1
ATOM 717 C C . ALA A 1 97 ? -2.788 4.493 22.663 1.00 89.56 97 ALA A C 1
ATOM 719 O O . ALA A 1 97 ? -1.911 3.678 22.363 1.00 89.56 97 ALA A O 1
ATOM 720 N N . THR A 1 98 ? -4.026 4.102 22.973 1.00 89.38 98 THR A N 1
ATOM 721 C CA . THR A 1 98 ? -4.460 2.703 22.876 1.00 89.38 98 THR A CA 1
ATOM 722 C C . THR A 1 98 ? -4.692 2.336 21.413 1.00 89.38 98 THR A C 1
ATOM 724 O O . THR A 1 98 ? -5.266 3.118 20.661 1.00 89.38 98 THR A O 1
ATOM 727 N N . SER A 1 99 ? -4.244 1.154 20.984 1.00 87.50 99 SER A N 1
ATOM 728 C CA . SER A 1 99 ? -4.424 0.716 19.592 1.00 87.50 99 SER A CA 1
ATOM 729 C C . SER A 1 99 ? -5.861 0.264 19.358 1.00 87.50 99 SER A C 1
ATOM 731 O O . SER A 1 99 ? -6.348 -0.591 20.096 1.00 87.50 99 SER A O 1
ATOM 733 N N . ALA A 1 100 ? -6.507 0.789 18.320 1.00 86.75 100 ALA A N 1
ATOM 734 C CA . ALA A 1 100 ? -7.780 0.308 17.802 1.00 86.75 100 ALA A CA 1
ATOM 735 C C . ALA A 1 100 ? -7.513 -0.735 16.706 1.00 86.75 100 ALA A C 1
ATOM 737 O O . ALA A 1 100 ? -7.194 -0.404 15.564 1.00 86.75 100 ALA A O 1
ATOM 738 N N . VAL A 1 101 ? -7.611 -2.010 17.070 1.00 84.19 101 VAL A N 1
ATOM 739 C CA . VAL A 1 101 ? -7.326 -3.142 16.187 1.00 84.19 101 VAL A CA 1
ATOM 740 C C . VAL A 1 101 ? -8.608 -3.572 15.487 1.00 84.19 101 VAL A C 1
ATOM 742 O O . VAL A 1 101 ? -9.576 -3.959 16.139 1.00 84.19 101 VAL A O 1
ATOM 745 N N . ASN A 1 102 ? -8.618 -3.542 14.155 1.00 80.75 102 ASN A N 1
ATOM 746 C CA . ASN A 1 102 ? -9.719 -4.084 13.362 1.00 80.75 102 ASN A CA 1
ATOM 747 C C . ASN A 1 102 ? -9.634 -5.617 13.347 1.00 80.75 102 ASN A C 1
ATOM 749 O O . ASN A 1 102 ? -8.874 -6.205 12.575 1.00 80.75 102 ASN A O 1
ATOM 753 N N . SER A 1 103 ? -10.422 -6.261 14.207 1.00 75.62 103 SER A N 1
ATOM 754 C CA . SER A 1 103 ? -10.477 -7.719 14.319 1.00 75.62 103 SER A CA 1
ATOM 755 C C . SER A 1 103 ? -10.966 -8.365 13.020 1.00 75.62 103 SER A C 1
ATOM 757 O O . SER A 1 103 ? -10.472 -9.429 12.652 1.00 75.62 103 SER A O 1
ATOM 759 N N . THR A 1 104 ? -11.852 -7.700 12.270 1.00 72.25 104 THR A N 1
ATOM 760 C CA . THR A 1 104 ? -12.315 -8.191 10.966 1.00 72.25 104 THR A CA 1
ATOM 761 C C . THR A 1 104 ? -11.174 -8.230 9.943 1.00 72.25 104 THR A C 1
ATOM 763 O O . THR A 1 104 ? -11.006 -9.236 9.262 1.00 72.25 104 THR A O 1
ATOM 766 N N . SER A 1 105 ? -10.337 -7.189 9.867 1.00 70.31 105 SER A N 1
ATOM 767 C CA . SER A 1 105 ? -9.162 -7.162 8.972 1.00 70.31 105 SER A CA 1
ATOM 768 C C . SER A 1 105 ? -8.019 -8.079 9.425 1.00 70.31 105 SER A C 1
ATOM 770 O O . SER A 1 105 ? -7.198 -8.470 8.593 1.00 70.31 105 SER A O 1
ATOM 772 N N . CYS A 1 106 ? -7.967 -8.423 10.717 1.00 73.00 106 CYS A N 1
ATOM 773 C CA . CYS A 1 106 ? -7.077 -9.448 11.266 1.00 73.00 106 CYS A CA 1
ATOM 774 C C . CYS A 1 106 ? -7.575 -10.881 11.028 1.00 73.00 106 CYS A C 1
ATOM 776 O O . CYS A 1 106 ? -6.789 -11.816 11.178 1.00 73.00 106 CYS A O 1
ATOM 778 N N . ASN A 1 107 ? -8.854 -11.077 10.685 1.00 64.62 107 ASN A N 1
ATOM 779 C CA . ASN A 1 107 ? -9.438 -12.398 10.480 1.00 64.62 107 ASN A CA 1
ATOM 780 C C . ASN A 1 107 ? -9.161 -12.907 9.055 1.00 64.62 107 ASN A C 1
ATOM 782 O O . ASN A 1 107 ? -9.660 -12.367 8.070 1.00 64.62 107 ASN A O 1
ATOM 786 N N . LEU A 1 108 ? -8.390 -13.993 8.964 1.00 59.09 108 LEU A N 1
ATOM 787 C CA . LEU A 1 108 ? -8.006 -14.661 7.713 1.00 59.09 108 LEU A CA 1
ATOM 788 C C . LEU A 1 108 ? -9.200 -15.292 6.987 1.00 59.09 108 LEU A C 1
ATOM 790 O O . LEU A 1 108 ? -9.187 -15.401 5.765 1.00 59.09 108 LEU A O 1
ATOM 794 N N . ALA A 1 109 ? -10.216 -15.719 7.740 1.00 52.84 109 ALA A N 1
ATOM 795 C CA . ALA A 1 109 ? -11.410 -16.371 7.217 1.00 52.84 109 ALA A CA 1
ATOM 796 C C . ALA A 1 109 ? -12.507 -15.373 6.809 1.00 52.84 109 ALA A C 1
ATOM 798 O O . ALA A 1 109 ? -13.564 -15.792 6.338 1.00 52.84 109 ALA A O 1
ATOM 799 N N . SER A 1 110 ? -12.285 -14.064 6.989 1.00 52.22 110 SER A N 1
ATOM 800 C CA . SER A 1 110 ? -13.258 -13.058 6.574 1.00 52.22 110 SER A CA 1
ATOM 801 C C . SER A 1 110 ? -13.260 -12.932 5.050 1.00 52.22 110 SER A C 1
ATOM 803 O O . SER A 1 110 ? -12.394 -12.293 4.458 1.00 52.22 110 SER A O 1
ATOM 805 N N . THR A 1 111 ? -14.257 -13.536 4.404 1.00 46.28 111 THR A N 1
ATOM 806 C CA . THR A 1 111 ? -14.575 -13.324 2.982 1.00 46.28 111 THR A CA 1
ATOM 807 C C . THR A 1 111 ? -15.381 -12.043 2.751 1.00 46.28 111 THR A C 1
ATOM 809 O O . THR A 1 111 ? -15.874 -11.819 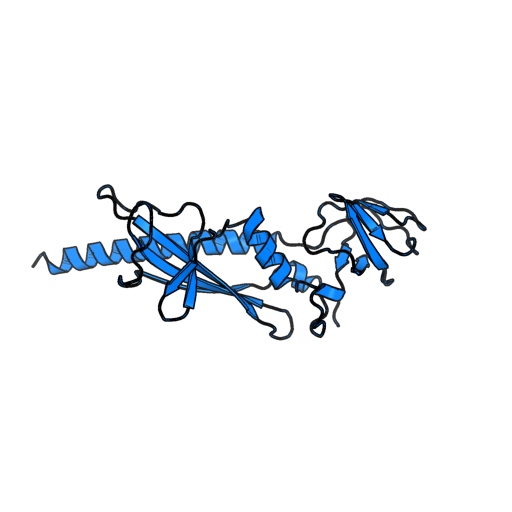1.647 1.00 46.28 111 THR A O 1
ATOM 812 N N . ASP A 1 112 ? -15.586 -11.233 3.791 1.00 48.31 112 ASP A N 1
ATOM 813 C CA . ASP A 1 112 ? -16.501 -10.104 3.744 1.00 48.31 112 ASP A CA 1
ATOM 814 C C . ASP A 1 112 ? -15.839 -8.865 3.123 1.00 48.31 112 ASP A C 1
ATOM 816 O O . ASP A 1 112 ? -14.777 -8.404 3.555 1.00 48.31 112 ASP A O 1
ATOM 820 N N . THR A 1 113 ? -16.488 -8.302 2.105 1.00 44.12 113 THR A N 1
ATOM 821 C CA . THR A 1 113 ? -16.049 -7.118 1.345 1.00 44.12 113 THR A CA 1
ATOM 822 C C . THR A 1 113 ? -15.883 -5.858 2.199 1.00 44.12 113 THR A C 1
ATOM 824 O O . THR A 1 113 ? -15.171 -4.941 1.792 1.00 44.12 113 THR A O 1
ATOM 827 N N . ALA A 1 114 ? -16.498 -5.810 3.386 1.00 40.44 114 ALA A N 1
ATOM 828 C CA . ALA A 1 114 ? -16.325 -4.723 4.355 1.00 40.44 114 ALA A CA 1
ATOM 829 C C . ALA A 1 114 ? -14.940 -4.733 5.037 1.00 40.44 114 ALA A C 1
ATOM 831 O O . ALA A 1 114 ? -14.538 -3.753 5.661 1.00 40.44 114 ALA A O 1
ATOM 832 N N . SER A 1 115 ? -14.186 -5.824 4.905 1.00 49.38 115 SER A N 1
ATOM 833 C CA . SER A 1 115 ? -12.836 -6.000 5.437 1.00 49.38 115 SER A CA 1
ATOM 834 C C . SER A 1 115 ? -11.833 -6.023 4.293 1.00 49.38 115 SER A C 1
ATOM 836 O O . SER A 1 115 ? -11.414 -7.077 3.821 1.00 49.38 115 SER A O 1
ATOM 838 N N . ALA A 1 116 ? -11.383 -4.845 3.857 1.00 56.22 116 ALA A N 1
ATOM 839 C CA . ALA A 1 116 ? -10.088 -4.780 3.196 1.00 56.22 116 ALA A CA 1
ATOM 840 C C . ALA A 1 116 ? -9.077 -5.401 4.175 1.00 56.22 116 ALA A C 1
ATOM 842 O O . ALA A 1 116 ? -8.857 -4.867 5.266 1.00 56.22 116 ALA A O 1
ATOM 843 N N . SER A 1 117 ? -8.524 -6.569 3.836 1.00 67.50 117 SER A N 1
ATOM 844 C CA . SER A 1 117 ? -7.460 -7.191 4.628 1.00 67.50 117 SER A CA 1
ATOM 845 C C . SER A 1 117 ? -6.356 -6.175 4.930 1.00 67.50 117 SER A C 1
ATOM 847 O O . SER A 1 117 ? -6.215 -5.202 4.192 1.00 67.50 117 SER A O 1
ATOM 849 N N . ILE A 1 118 ? -5.529 -6.381 5.957 1.00 76.88 118 ILE A N 1
ATOM 850 C CA . ILE A 1 118 ? -4.441 -5.433 6.277 1.00 76.88 118 ILE A CA 1
ATOM 851 C C . ILE A 1 118 ? -3.563 -5.127 5.051 1.00 76.88 118 ILE A C 1
ATOM 853 O O . ILE A 1 118 ? -3.217 -3.971 4.815 1.00 76.88 118 ILE A O 1
ATOM 857 N N . ALA A 1 119 ? -3.293 -6.125 4.205 1.00 78.19 119 ALA A N 1
ATOM 858 C CA . ALA A 1 119 ? -2.599 -5.932 2.934 1.00 78.19 119 ALA A CA 1
ATOM 859 C C . ALA A 1 119 ? -3.401 -5.093 1.922 1.00 78.19 119 ALA A C 1
ATOM 861 O O . ALA A 1 119 ? -2.824 -4.248 1.242 1.00 78.19 119 ALA A O 1
ATOM 862 N N . THR A 1 120 ? -4.721 -5.273 1.832 1.00 77.38 120 THR A N 1
ATOM 863 C CA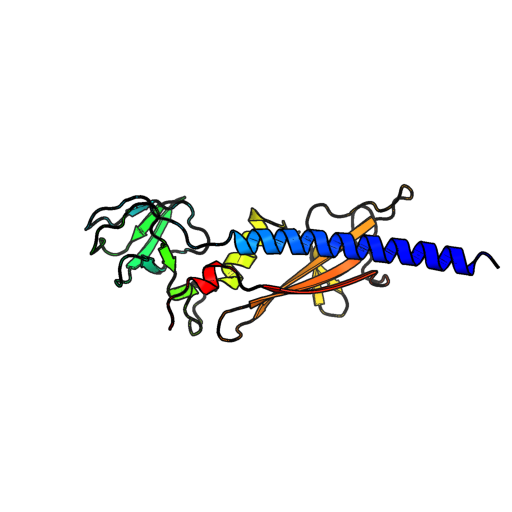 . THR A 1 120 ? -5.610 -4.453 0.987 1.00 77.38 120 THR A CA 1
ATOM 864 C C . THR A 1 120 ? -5.708 -3.012 1.494 1.00 77.38 120 THR A C 1
ATOM 866 O O . THR A 1 120 ? -5.612 -2.077 0.703 1.00 77.38 120 THR A O 1
ATOM 869 N N . GLY A 1 121 ? -5.863 -2.812 2.805 1.00 74.62 121 GLY A N 1
ATOM 870 C CA . GLY A 1 121 ? -5.876 -1.494 3.438 1.00 74.62 121 GLY A CA 1
ATOM 871 C C . GLY A 1 121 ? -4.552 -0.762 3.231 1.00 74.62 121 GLY A C 1
ATOM 872 O O . GLY A 1 121 ? -4.545 0.399 2.816 1.00 74.62 121 GLY A O 1
ATOM 873 N N . PHE A 1 122 ? -3.433 -1.468 3.413 1.00 79.69 122 PHE A N 1
ATOM 874 C CA . PHE A 1 122 ? -2.112 -0.947 3.095 1.00 79.69 122 PHE A CA 1
ATOM 875 C C . PHE A 1 122 ? -1.989 -0.597 1.606 1.00 79.69 122 PHE A C 1
ATOM 877 O O . PHE A 1 122 ? -1.650 0.538 1.287 1.00 79.69 122 PHE A O 1
ATOM 884 N N . MET A 1 123 ? -2.352 -1.499 0.689 1.00 79.69 123 MET A N 1
ATOM 885 C CA . MET A 1 123 ? -2.333 -1.249 -0.760 1.00 79.69 123 MET A CA 1
ATOM 886 C C . MET A 1 123 ? -3.137 -0.000 -1.156 1.00 79.69 123 MET A C 1
ATOM 888 O O . MET A 1 123 ? -2.664 0.819 -1.945 1.00 79.69 123 MET A O 1
ATOM 892 N N . ASN A 1 124 ? -4.324 0.191 -0.578 1.00 74.81 124 ASN A N 1
ATOM 893 C CA . ASN A 1 124 ? -5.139 1.381 -0.818 1.00 74.81 124 ASN A CA 1
ATOM 894 C C . ASN A 1 124 ? -4.458 2.644 -0.269 1.00 74.81 124 ASN A C 1
ATOM 896 O O . ASN A 1 124 ? -4.422 3.662 -0.958 1.00 74.81 124 ASN A O 1
ATOM 900 N N . SER A 1 125 ? -3.840 2.571 0.915 1.00 71.31 125 SER A N 1
ATOM 901 C CA . SER A 1 125 ? -3.061 3.685 1.478 1.00 71.31 125 SER A CA 1
ATOM 902 C C . SER A 1 125 ? -1.817 4.023 0.649 1.00 71.31 125 SER A C 1
ATOM 904 O O . SER A 1 125 ? -1.437 5.184 0.538 1.00 71.31 125 SER A O 1
ATOM 906 N N . LEU A 1 126 ? -1.207 3.046 -0.030 1.00 72.44 126 LEU A N 1
ATOM 907 C CA . LEU A 1 126 ? -0.081 3.302 -0.929 1.00 72.44 126 LEU A CA 1
ATOM 908 C C . LEU A 1 126 ? -0.479 4.178 -2.121 1.00 72.44 126 LEU A C 1
ATOM 910 O O . LEU A 1 126 ? 0.359 4.943 -2.615 1.00 72.44 126 LEU A O 1
ATOM 914 N N . SER A 1 127 ? -1.735 4.067 -2.571 1.00 62.47 127 SER A N 1
ATOM 915 C CA . SER A 1 127 ? -2.270 4.854 -3.685 1.00 62.47 127 SER A CA 1
ATOM 916 C C . SER A 1 127 ? -2.429 6.339 -3.339 1.00 62.47 127 SER A C 1
ATOM 918 O O . SER A 1 127 ? -2.229 7.174 -4.218 1.00 62.47 127 SER A O 1
ATOM 920 N N . THR A 1 128 ? -2.700 6.670 -2.071 1.00 58.44 128 THR A N 1
ATOM 921 C CA . THR A 1 128 ? -2.976 8.041 -1.607 1.00 58.44 128 THR A CA 1
ATOM 922 C C . THR A 1 128 ? -1.866 8.657 -0.753 1.00 58.44 128 THR A C 1
ATOM 924 O O . THR A 1 128 ? -1.795 9.879 -0.665 1.00 58.44 128 THR A O 1
ATOM 927 N N . THR A 1 129 ? -1.016 7.858 -0.099 1.00 53.81 129 THR A N 1
ATOM 928 C CA . THR A 1 129 ? -0.146 8.342 0.992 1.00 53.81 129 THR A CA 1
ATOM 929 C C . THR A 1 129 ? 1.342 8.007 0.824 1.00 53.81 129 THR A C 1
ATOM 931 O O . THR A 1 129 ? 2.155 8.623 1.505 1.00 53.81 129 THR A O 1
ATOM 934 N N . ALA A 1 130 ? 1.755 7.106 -0.085 1.00 50.12 130 ALA A N 1
ATOM 935 C CA . ALA A 1 130 ? 3.178 6.717 -0.152 1.00 50.12 130 ALA A CA 1
ATOM 936 C C . ALA A 1 130 ? 3.814 6.530 -1.541 1.00 50.12 130 ALA A C 1
ATOM 938 O O . ALA A 1 130 ? 5.028 6.692 -1.652 1.00 50.12 130 ALA A O 1
ATOM 939 N N . THR A 1 131 ? 3.074 6.209 -2.612 1.00 56.66 131 THR A N 1
ATOM 940 C CA . THR A 1 131 ? 3.727 5.905 -3.914 1.00 56.66 131 THR A CA 1
ATOM 941 C C . THR A 1 131 ? 3.015 6.399 -5.171 1.00 56.66 131 THR A C 1
ATOM 943 O O . THR A 1 131 ? 3.503 6.118 -6.262 1.00 56.66 131 THR A O 1
ATOM 946 N N . ASN A 1 132 ? 1.894 7.120 -5.022 1.00 66.19 132 ASN A N 1
ATOM 947 C CA . ASN A 1 132 ? 0.937 7.520 -6.065 1.00 66.19 132 ASN A CA 1
ATOM 948 C C . ASN A 1 132 ? 1.086 6.731 -7.376 1.00 66.19 132 ASN A C 1
ATOM 950 O O . ASN A 1 132 ? 1.826 7.102 -8.290 1.00 66.19 132 ASN A O 1
ATOM 954 N N . ILE A 1 133 ? 0.410 5.596 -7.449 1.00 77.75 133 ILE A N 1
ATOM 955 C CA . ILE A 1 133 ? 0.329 4.851 -8.694 1.00 77.75 133 ILE A CA 1
ATOM 956 C C . ILE A 1 133 ? -0.630 5.592 -9.638 1.00 77.75 133 ILE A C 1
ATOM 958 O O . ILE A 1 133 ? -1.694 6.045 -9.221 1.00 77.75 133 ILE A O 1
ATOM 962 N N . GLY A 1 134 ? -0.227 5.789 -10.888 1.00 74.62 134 GLY A N 1
ATOM 963 C CA . GLY A 1 134 ? -1.050 6.430 -11.905 1.00 74.62 134 GLY A CA 1
ATOM 964 C C . GLY A 1 134 ? -2.270 5.579 -12.256 1.00 74.62 134 GLY A C 1
ATOM 965 O O . GLY A 1 134 ? -2.264 4.361 -12.091 1.00 74.62 134 GLY A O 1
ATOM 966 N N . SER A 1 135 ? -3.313 6.218 -12.782 1.00 77.44 135 SER A N 1
ATOM 967 C CA . SER A 1 135 ? -4.541 5.538 -13.217 1.00 77.44 135 SER A CA 1
ATOM 968 C C . SER A 1 135 ? -4.385 4.798 -14.549 1.00 77.44 135 SER A C 1
ATOM 970 O O . SER A 1 135 ? -5.146 3.876 -14.836 1.00 77.44 135 SER A O 1
ATOM 972 N N . THR A 1 136 ? -3.395 5.173 -15.363 1.00 84.38 136 THR A N 1
ATOM 973 C CA . THR A 1 136 ? -3.138 4.536 -16.657 1.00 84.38 136 THR A CA 1
ATOM 974 C C . THR A 1 136 ? -2.478 3.173 -16.479 1.00 84.38 136 THR A C 1
ATOM 976 O O . THR A 1 136 ? -1.380 3.067 -15.923 1.00 84.38 136 THR A O 1
ATOM 979 N N . SER A 1 137 ? -3.133 2.142 -17.009 1.00 89.31 137 SER A N 1
ATOM 980 C CA . SER A 1 137 ? -2.627 0.773 -17.046 1.00 89.31 137 SER A CA 1
ATOM 981 C C . SER A 1 137 ? -1.886 0.453 -18.348 1.00 89.31 137 SER A C 1
ATOM 983 O O . SER A 1 137 ? -2.280 0.902 -19.423 1.00 89.31 137 SER A O 1
ATOM 985 N N . TYR A 1 138 ? -0.887 -0.420 -18.262 1.00 91.44 138 TYR A N 1
ATOM 986 C CA . TYR A 1 138 ? -0.074 -0.922 -19.366 1.00 91.44 138 TYR A CA 1
ATOM 987 C C . TYR A 1 138 ? 0.011 -2.448 -19.297 1.00 91.44 138 TYR A C 1
ATOM 989 O O . TYR A 1 138 ? 0.264 -2.999 -18.228 1.00 91.44 138 TYR A O 1
ATOM 997 N N . SER A 1 139 ? -0.174 -3.140 -20.423 1.00 92.50 139 SER A N 1
ATOM 998 C CA . SER A 1 139 ? -0.070 -4.604 -20.483 1.00 92.50 139 SER A CA 1
ATOM 999 C C . SER A 1 139 ? 1.313 -5.028 -20.974 1.00 92.50 139 SER A C 1
ATOM 1001 O O . SER A 1 139 ? 1.695 -4.688 -22.090 1.00 92.50 139 SER A O 1
ATOM 1003 N N . ILE A 1 140 ? 2.066 -5.750 -20.143 1.00 90.31 140 ILE A N 1
ATOM 1004 C CA . ILE A 1 140 ? 3.413 -6.256 -20.453 1.00 90.31 140 ILE A CA 1
ATOM 1005 C C . ILE A 1 140 ? 3.428 -7.744 -20.120 1.00 90.31 140 ILE A C 1
ATOM 1007 O O . ILE A 1 140 ? 3.105 -8.122 -18.994 1.00 90.31 140 ILE A O 1
ATOM 1011 N N . ASP A 1 141 ? 3.768 -8.585 -21.097 1.00 86.62 141 ASP A N 1
ATOM 1012 C CA . ASP A 1 141 ? 3.832 -10.046 -20.946 1.00 86.62 141 ASP A CA 1
ATOM 1013 C C . ASP A 1 141 ? 2.565 -10.645 -20.298 1.00 86.62 141 ASP A C 1
ATOM 1015 O O . ASP A 1 141 ? 2.631 -11.491 -19.407 1.00 86.62 141 ASP A O 1
ATOM 1019 N N . GLY A 1 142 ? 1.387 -10.145 -20.693 1.00 86.31 142 GLY A N 1
ATOM 1020 C CA . GLY A 1 142 ? 0.087 -10.590 -20.174 1.00 86.31 142 GLY A CA 1
ATOM 1021 C C . GLY A 1 142 ? -0.274 -10.085 -18.769 1.00 86.31 142 GLY A C 1
ATOM 1022 O O . GLY A 1 142 ? -1.344 -10.417 -18.270 1.00 86.31 142 GLY A O 1
ATOM 1023 N N . ASN A 1 143 ? 0.570 -9.265 -18.136 1.00 89.31 143 ASN A N 1
ATOM 1024 C CA . ASN A 1 143 ? 0.323 -8.685 -16.815 1.00 89.31 143 ASN A CA 1
ATOM 1025 C C . ASN A 1 143 ? -0.008 -7.187 -16.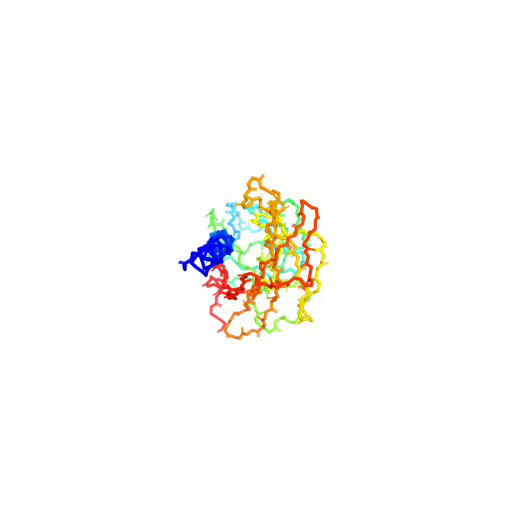922 1.00 89.31 143 ASN A C 1
ATOM 1027 O O . ASN A 1 143 ? 0.572 -6.465 -17.735 1.00 89.31 143 ASN A O 1
ATOM 1031 N N . THR A 1 144 ? -0.919 -6.704 -16.073 1.00 92.12 144 THR A N 1
ATOM 1032 C CA . THR A 1 144 ? -1.310 -5.286 -16.013 1.00 92.12 144 THR A CA 1
ATOM 1033 C C . THR A 1 144 ? -0.431 -4.525 -15.031 1.00 92.12 144 THR A C 1
ATOM 1035 O O . THR A 1 144 ? -0.444 -4.818 -13.841 1.00 92.12 144 THR A O 1
ATOM 1038 N N . TYR A 1 145 ? 0.285 -3.511 -15.491 1.00 92.12 145 TYR A N 1
ATOM 1039 C CA . TYR A 1 145 ? 1.094 -2.625 -14.660 1.00 92.12 145 TYR A CA 1
ATOM 1040 C C . TYR A 1 145 ? 0.566 -1.200 -14.710 1.00 92.12 145 TYR A C 1
ATOM 1042 O O . TYR A 1 145 ? -0.080 -0.802 -15.671 1.00 92.12 145 TYR A O 1
ATOM 1050 N N . TYR A 1 146 ? 0.918 -0.400 -13.716 1.00 90.38 146 TYR A N 1
ATOM 1051 C CA . TYR A 1 146 ? 0.607 1.022 -13.682 1.00 90.38 146 TYR A CA 1
ATOM 1052 C C . TYR A 1 146 ? 1.880 1.817 -13.417 1.00 90.38 146 TYR A C 1
ATOM 1054 O O . TYR A 1 146 ? 2.812 1.323 -12.779 1.00 90.38 146 TYR A O 1
ATOM 1062 N N . ALA A 1 147 ? 1.932 3.050 -13.909 1.00 89.19 147 ALA A N 1
ATOM 1063 C CA . ALA A 1 147 ? 3.091 3.908 -13.699 1.00 89.19 147 ALA A CA 1
ATOM 1064 C C . ALA A 1 147 ? 3.200 4.359 -12.239 1.00 89.19 147 ALA A C 1
ATOM 1066 O O . ALA A 1 147 ? 2.216 4.787 -11.648 1.00 89.19 147 ALA A O 1
ATOM 1067 N N . VAL A 1 148 ? 4.396 4.303 -11.660 1.00 86.56 148 VAL A N 1
ATOM 1068 C CA . VAL A 1 148 ? 4.678 4.932 -10.360 1.00 86.56 148 VAL A CA 1
ATOM 1069 C C . VAL A 1 148 ? 4.868 6.443 -10.578 1.00 86.56 148 VAL A C 1
ATOM 1071 O O . VAL A 1 148 ? 5.476 6.844 -11.572 1.00 86.56 148 VAL A O 1
ATOM 1074 N N . THR A 1 149 ? 4.334 7.308 -9.709 1.00 68.25 149 THR A N 1
ATOM 1075 C CA . THR A 1 149 ? 4.431 8.775 -9.891 1.00 68.25 149 THR A CA 1
ATOM 1076 C C . THR A 1 149 ? 5.860 9.308 -9.901 1.00 68.25 149 THR A C 1
ATOM 1078 O O . THR A 1 149 ? 6.781 8.715 -9.344 1.00 68.25 149 THR A O 1
ATOM 1081 N N . GLY A 1 150 ? 6.040 10.469 -10.543 1.00 61.78 150 GLY A N 1
ATOM 1082 C CA . GLY A 1 150 ? 7.365 11.028 -10.831 1.00 61.78 150 GLY A CA 1
ATOM 1083 C C . GLY A 1 150 ? 8.022 10.390 -12.057 1.00 61.78 150 GLY A C 1
ATOM 1084 O O . GLY A 1 150 ? 9.192 10.650 -12.335 1.00 61.78 150 GLY A O 1
ATOM 1085 N N . THR A 1 151 ? 7.273 9.564 -12.794 1.00 65.56 151 THR A N 1
ATOM 1086 C CA . THR A 1 151 ? 7.668 9.068 -14.104 1.00 65.56 151 THR A CA 1
ATOM 1087 C C . THR A 1 151 ? 7.207 10.009 -15.219 1.00 65.56 151 THR A C 1
ATOM 1089 O O . THR A 1 151 ? 6.152 10.638 -15.113 1.00 65.56 151 THR A O 1
ATOM 1092 N N . PRO A 1 152 ? 8.002 10.097 -16.292 1.00 83.06 152 PRO A N 1
ATOM 1093 C CA . PRO A 1 152 ? 9.252 9.359 -16.479 1.00 83.06 152 PRO A CA 1
ATOM 1094 C C . PRO A 1 152 ? 10.505 10.028 -15.901 1.00 83.06 152 PRO A C 1
ATOM 1096 O O . PRO A 1 152 ? 10.657 11.247 -15.932 1.00 83.06 152 PRO A O 1
ATOM 1099 N N . THR A 1 153 ? 11.474 9.205 -15.485 1.00 84.56 153 THR A N 1
ATOM 1100 C CA . THR A 1 153 ? 12.810 9.673 -15.091 1.00 84.56 153 THR A CA 1
ATOM 1101 C C . THR A 1 153 ? 13.697 9.835 -16.321 1.00 84.56 153 THR A C 1
ATOM 1103 O O . THR A 1 153 ? 13.968 8.870 -17.042 1.00 84.56 153 THR A O 1
ATOM 1106 N N . GLN A 1 154 ? 14.185 11.052 -16.553 1.00 84.81 154 GLN A N 1
ATOM 1107 C CA . GLN A 1 154 ? 15.165 11.318 -17.599 1.00 84.81 154 GLN A CA 1
ATOM 1108 C C . GLN A 1 154 ? 16.541 10.789 -17.175 1.00 84.81 154 GLN A C 1
ATOM 1110 O O . GLN A 1 154 ? 17.109 11.228 -16.181 1.00 84.81 154 GLN A O 1
ATOM 1115 N N . VAL A 1 155 ? 17.095 9.854 -17.944 1.00 77.12 155 VAL A N 1
ATOM 1116 C CA . VAL A 1 155 ? 18.361 9.166 -17.613 1.00 77.12 155 VAL A CA 1
ATOM 1117 C C . VAL A 1 155 ? 19.572 9.696 -18.375 1.00 77.12 155 VAL A C 1
ATOM 1119 O O . VAL A 1 155 ? 20.704 9.317 -18.076 1.00 77.12 155 VAL A O 1
ATOM 1122 N N . ASN A 1 156 ? 19.369 10.566 -19.365 1.00 69.81 156 ASN A N 1
ATOM 1123 C CA . ASN A 1 156 ? 20.440 11.338 -19.989 1.00 69.81 156 ASN A CA 1
ATOM 1124 C C . ASN A 1 156 ? 19.914 12.607 -20.681 1.00 69.81 156 ASN A C 1
ATOM 1126 O O . ASN A 1 156 ? 18.720 12.769 -20.933 1.00 69.81 156 ASN A O 1
ATOM 1130 N N . SER A 1 157 ? 20.842 13.476 -21.078 1.00 62.44 157 SER A N 1
ATOM 1131 C CA . SER A 1 157 ? 20.595 14.700 -21.853 1.00 62.44 157 SER A CA 1
ATOM 1132 C C . SER A 1 157 ? 20.070 14.467 -23.282 1.00 62.44 157 SER A C 1
ATOM 1134 O O . SER A 1 157 ? 19.857 15.428 -24.010 1.00 62.44 157 SER A O 1
ATOM 1136 N N . LYS A 1 158 ? 19.840 13.211 -23.699 1.00 64.50 158 LYS A N 1
ATOM 1137 C CA . LYS A 1 158 ? 19.325 12.830 -25.028 1.00 64.50 158 LYS A CA 1
ATOM 1138 C C . LYS A 1 158 ? 17.852 12.398 -24.998 1.00 64.50 158 LYS A C 1
ATOM 1140 O O . LYS A 1 158 ? 17.443 11.596 -25.832 1.00 64.50 158 LYS A O 1
ATOM 1145 N N . SER A 1 159 ? 17.080 12.885 -24.026 1.00 70.75 159 SER A N 1
ATOM 1146 C CA . SER A 1 159 ? 15.639 12.611 -23.899 1.00 70.75 159 SER A CA 1
ATOM 1147 C C . SER A 1 159 ? 15.280 11.121 -23.808 1.00 70.75 159 SER A C 1
ATOM 1149 O O . SER A 1 159 ? 14.221 10.709 -24.274 1.00 70.75 159 SER A O 1
ATOM 1151 N N . ILE A 1 160 ? 16.156 10.291 -23.222 1.00 80.19 160 ILE A N 1
ATOM 1152 C CA . ILE A 1 160 ? 15.796 8.911 -22.876 1.00 80.19 160 ILE A CA 1
ATOM 1153 C C . ILE A 1 160 ? 15.107 8.922 -21.516 1.00 80.19 160 ILE A C 1
ATOM 1155 O O . ILE A 1 160 ? 15.657 9.426 -20.534 1.00 80.19 160 ILE A O 1
ATOM 1159 N N . TYR A 1 161 ? 13.924 8.323 -21.480 1.00 89.44 161 TYR A N 1
ATOM 1160 C CA . TYR A 1 161 ? 13.048 8.281 -20.323 1.00 89.44 161 TYR A CA 1
ATOM 1161 C C . TYR A 1 161 ? 12.832 6.843 -19.880 1.00 89.44 161 TYR A C 1
ATOM 1163 O O . TYR A 1 161 ? 12.520 5.983 -20.705 1.00 89.44 161 TYR A O 1
ATOM 1171 N N . TYR A 1 162 ? 13.007 6.583 -18.586 1.00 91.31 162 TYR A N 1
ATOM 1172 C CA . TYR A 1 162 ? 12.685 5.298 -17.974 1.00 91.31 162 TYR A CA 1
ATOM 1173 C C . TYR A 1 162 ? 11.414 5.414 -17.142 1.00 91.31 162 TYR A C 1
ATOM 1175 O O . TYR A 1 162 ? 11.243 6.331 -16.337 1.00 91.31 162 TYR A O 1
ATOM 1183 N N . TRP A 1 163 ? 10.530 4.453 -17.369 1.00 91.94 163 TRP A N 1
ATOM 1184 C CA . TRP A 1 163 ? 9.242 4.309 -16.724 1.00 91.94 163 TRP A CA 1
ATOM 1185 C C . TRP A 1 163 ? 9.317 3.158 -15.741 1.00 91.94 163 TRP A C 1
ATOM 1187 O O . TRP A 1 163 ? 9.502 2.007 -16.142 1.00 91.94 163 TRP A O 1
ATOM 1197 N N . LEU A 1 164 ? 9.169 3.478 -14.460 1.00 92.06 164 LEU A N 1
ATOM 1198 C CA . LEU A 1 164 ? 8.943 2.485 -13.426 1.00 92.06 164 LEU A CA 1
ATOM 1199 C C . LEU A 1 164 ? 7.457 2.129 -13.411 1.00 92.06 164 LEU A C 1
ATOM 1201 O O . LEU A 1 164 ? 6.604 2.983 -13.160 1.00 92.06 164 LEU A O 1
ATOM 1205 N N . LEU A 1 165 ? 7.161 0.866 -13.687 1.00 92.06 165 LEU A N 1
ATOM 1206 C CA . LEU A 1 165 ? 5.811 0.334 -13.715 1.00 92.06 165 LEU A CA 1
ATOM 1207 C C . LEU A 1 165 ? 5.674 -0.738 -12.633 1.00 92.06 165 LEU A C 1
ATOM 1209 O O . LEU A 1 165 ? 6.577 -1.556 -12.439 1.00 92.06 165 LEU A O 1
ATOM 1213 N N . ARG A 1 166 ? 4.537 -0.744 -11.940 1.00 91.38 166 ARG A N 1
ATOM 1214 C CA . ARG A 1 166 ? 4.260 -1.654 -10.831 1.00 91.38 166 ARG A CA 1
ATOM 1215 C C . ARG A 1 166 ? 2.886 -2.297 -10.975 1.00 91.38 166 ARG A C 1
ATOM 1217 O O . ARG A 1 166 ? 1.903 -1.631 -11.284 1.00 91.38 166 ARG A O 1
ATOM 1224 N N . ASN A 1 167 ? 2.827 -3.596 -10.735 1.00 90.62 167 ASN A N 1
ATOM 1225 C CA . ASN A 1 167 ? 1.608 -4.362 -10.529 1.00 90.62 167 ASN A CA 1
ATOM 1226 C C . ASN A 1 167 ? 1.512 -4.671 -9.029 1.00 90.62 167 ASN A C 1
ATOM 1228 O O . ASN A 1 167 ? 2.509 -5.061 -8.418 1.00 90.62 167 ASN A O 1
ATOM 1232 N N . GLN A 1 168 ? 0.337 -4.437 -8.447 1.00 87.50 168 GLN A N 1
ATOM 1233 C CA . GLN A 1 168 ? 0.069 -4.646 -7.026 1.00 87.50 168 GLN A CA 1
ATOM 1234 C C . GLN A 1 168 ? -1.091 -5.624 -6.891 1.00 87.50 168 GLN A C 1
ATOM 1236 O O . GLN A 1 168 ? -2.152 -5.393 -7.470 1.00 87.50 168 GLN A O 1
ATOM 1241 N N . THR A 1 169 ? -0.890 -6.704 -6.145 1.00 86.44 169 THR A N 1
ATOM 1242 C CA . THR A 1 169 ? -1.921 -7.723 -5.911 1.00 86.44 169 THR A CA 1
ATOM 1243 C C . THR A 1 169 ? -1.859 -8.203 -4.472 1.00 86.44 169 THR A C 1
ATOM 1245 O O . THR A 1 169 ? -0.779 -8.289 -3.898 1.00 86.44 169 THR A O 1
ATOM 1248 N N . VAL A 1 170 ? -3.009 -8.504 -3.877 1.00 83.12 170 VAL A N 1
ATOM 1249 C CA . VAL A 1 170 ? -3.075 -9.082 -2.531 1.00 83.12 170 VAL A CA 1
ATOM 1250 C C . VAL A 1 170 ? -3.293 -10.584 -2.662 1.00 83.12 170 VAL A C 1
ATOM 1252 O O . VAL A 1 170 ? -4.239 -11.009 -3.322 1.00 83.12 170 VAL A O 1
ATOM 1255 N N . SER A 1 171 ? -2.420 -11.370 -2.035 1.00 81.44 171 SER A N 1
ATOM 1256 C CA . SER A 1 171 ? -2.530 -12.826 -1.949 1.00 81.44 171 SER A CA 1
ATOM 1257 C C . SER A 1 171 ? -2.980 -13.238 -0.555 1.00 81.44 171 SER A C 1
ATOM 1259 O O . SER A 1 171 ? -2.430 -12.770 0.444 1.00 81.44 171 SER A O 1
ATOM 1261 N N . SER A 1 172 ? -3.938 -14.159 -0.482 1.00 73.62 172 SER A N 1
ATOM 1262 C CA . SER A 1 172 ? -4.500 -14.663 0.772 1.00 73.62 172 SER A CA 1
ATOM 1263 C C . SER A 1 172 ? -3.740 -15.866 1.337 1.00 73.62 172 SER A C 1
ATOM 1265 O O . SER A 1 172 ? -4.316 -16.931 1.556 1.00 73.62 172 SER A O 1
ATOM 1267 N N . ASN A 1 173 ? -2.427 -15.720 1.527 1.00 66.56 173 ASN A N 1
ATOM 1268 C CA . ASN A 1 173 ? -1.587 -16.782 2.089 1.00 66.56 173 ASN A CA 1
ATOM 1269 C C . ASN A 1 173 ? -1.643 -16.756 3.628 1.00 66.56 173 ASN A C 1
ATOM 1271 O O . ASN A 1 173 ? -1.684 -15.691 4.230 1.00 66.56 173 ASN A O 1
ATOM 1275 N N . ALA A 1 174 ? -1.623 -17.913 4.290 1.00 59.34 174 ALA A N 1
ATOM 1276 C CA . ALA A 1 174 ? -1.493 -17.973 5.751 1.00 59.34 174 ALA A CA 1
ATOM 1277 C C . ALA A 1 174 ? -0.034 -17.690 6.179 1.00 59.34 174 ALA A C 1
ATOM 1279 O O . ALA A 1 174 ? 0.878 -18.091 5.451 1.00 59.34 174 ALA A O 1
ATOM 1280 N N . PRO A 1 175 ? 0.239 -17.057 7.343 1.00 64.06 175 PRO A N 1
ATOM 1281 C CA . PRO A 1 175 ? -0.686 -16.608 8.396 1.00 64.06 175 PRO A CA 1
ATOM 1282 C C . PRO A 1 175 ? -1.172 -15.149 8.263 1.00 64.06 175 PRO A C 1
ATOM 1284 O O . PRO A 1 175 ? -1.918 -14.686 9.118 1.00 64.06 175 PRO A O 1
ATOM 1287 N N . TYR A 1 176 ? -0.776 -14.416 7.218 1.00 70.81 176 TYR A N 1
ATOM 1288 C CA . TYR A 1 176 ? -1.226 -13.043 6.959 1.00 70.81 176 TYR A CA 1
ATOM 1289 C C . TYR A 1 176 ? -1.389 -12.821 5.461 1.00 70.81 176 TYR A C 1
ATOM 1291 O O . TYR A 1 176 ? -0.541 -13.254 4.686 1.00 70.81 176 TYR A O 1
ATOM 1299 N N . ASN A 1 177 ? -2.407 -12.056 5.059 1.00 75.06 177 ASN A N 1
ATOM 1300 C CA . ASN A 1 177 ? -2.525 -11.602 3.675 1.00 75.06 177 ASN A CA 1
ATOM 1301 C C . ASN A 1 177 ? -1.261 -10.823 3.265 1.00 75.06 177 ASN A C 1
ATOM 1303 O O . ASN A 1 177 ? -0.782 -9.967 4.011 1.00 75.06 177 ASN A O 1
ATOM 1307 N N . ILE A 1 178 ? -0.730 -11.116 2.079 1.00 80.25 178 ILE A N 1
AT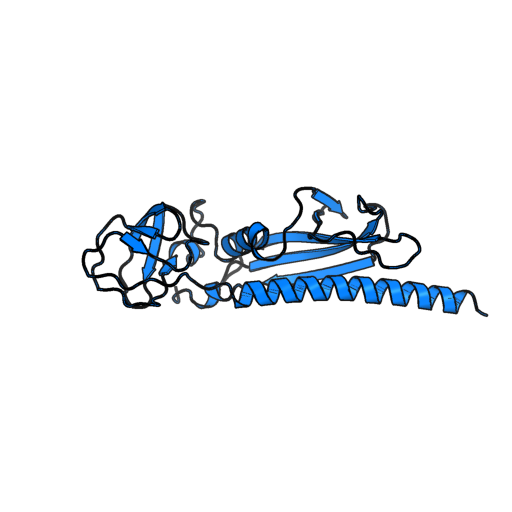OM 1308 C CA . ILE A 1 178 ? 0.549 -10.591 1.585 1.00 80.25 178 ILE A CA 1
ATOM 1309 C C . ILE A 1 178 ? 0.278 -9.643 0.421 1.00 80.25 178 ILE A C 1
ATOM 1311 O O . ILE A 1 178 ? -0.436 -10.000 -0.517 1.00 80.25 178 ILE A O 1
ATOM 1315 N N . LEU A 1 179 ? 0.880 -8.453 0.443 1.00 85.44 179 LEU A N 1
ATOM 1316 C CA . LEU A 1 179 ? 0.914 -7.580 -0.727 1.00 85.44 179 LEU A CA 1
ATOM 1317 C C . LEU A 1 179 ? 2.082 -7.991 -1.629 1.00 85.44 179 LEU A C 1
ATOM 1319 O O . LEU A 1 179 ? 3.247 -7.841 -1.266 1.00 85.44 179 LEU A O 1
ATOM 1323 N N . GLN A 1 180 ? 1.763 -8.494 -2.814 1.00 88.75 180 GLN A N 1
ATOM 1324 C CA . GLN A 1 180 ? 2.718 -8.859 -3.850 1.00 88.75 180 GLN A CA 1
ATOM 1325 C C . GLN A 1 180 ? 2.915 -7.683 -4.805 1.00 88.75 180 GLN A C 1
ATOM 1327 O O . GLN A 1 180 ? 1.961 -7.202 -5.427 1.00 88.75 180 GLN A O 1
ATOM 1332 N N . LEU A 1 181 ? 4.164 -7.246 -4.948 1.00 89.88 181 LEU A N 1
ATOM 1333 C CA . LEU A 1 181 ? 4.558 -6.179 -5.858 1.00 89.88 181 LEU A CA 1
ATOM 1334 C C . LEU A 1 181 ? 5.478 -6.725 -6.943 1.00 89.88 181 LEU A C 1
ATOM 1336 O O . LEU A 1 181 ? 6.577 -7.214 -6.674 1.00 89.88 181 LEU A O 1
ATOM 1340 N N . LYS A 1 182 ? 5.035 -6.597 -8.192 1.00 92.75 182 LYS A N 1
ATOM 1341 C CA . LYS A 1 182 ? 5.836 -6.899 -9.380 1.00 92.75 182 LYS A CA 1
ATOM 1342 C C . LYS A 1 182 ? 6.213 -5.599 -10.064 1.00 92.75 182 LYS A C 1
ATOM 1344 O O . LYS A 1 182 ? 5.356 -4.762 -10.332 1.00 92.75 182 LYS A O 1
ATOM 1349 N N . TYR A 1 183 ? 7.481 -5.466 -10.408 1.00 92.25 183 TYR A N 1
ATOM 1350 C CA . TYR A 1 183 ? 8.034 -4.274 -11.022 1.00 92.25 183 TYR A CA 1
ATOM 1351 C C . TYR A 1 183 ? 8.629 -4.570 -12.381 1.00 92.25 183 TYR A C 1
ATOM 1353 O O . TYR A 1 183 ? 9.284 -5.597 -12.566 1.00 92.25 183 TYR A O 1
ATOM 1361 N N . VAL A 1 184 ? 8.482 -3.615 -13.293 1.00 93.81 184 VAL A N 1
ATOM 1362 C CA . VAL A 1 184 ? 9.191 -3.597 -14.570 1.00 93.81 184 VAL A CA 1
ATOM 1363 C C . VAL A 1 184 ? 9.652 -2.177 -14.888 1.00 93.81 184 VAL A C 1
ATOM 1365 O O . VAL A 1 184 ? 8.961 -1.202 -14.593 1.00 93.81 184 VAL A O 1
ATOM 1368 N N . VAL A 1 185 ? 10.829 -2.057 -15.499 1.00 93.12 185 VAL A N 1
ATOM 1369 C CA . VAL A 1 185 ? 11.346 -0.786 -16.017 1.00 93.12 185 VAL A CA 1
ATOM 1370 C C . VAL A 1 185 ? 11.329 -0.830 -17.535 1.00 93.12 185 VAL A C 1
ATOM 1372 O O . VAL A 1 185 ? 12.032 -1.645 -18.142 1.00 93.12 185 VAL A O 1
ATOM 1375 N N . GLN A 1 186 ? 10.551 0.066 -18.140 1.00 92.81 186 GLN A N 1
ATOM 1376 C CA . GLN A 1 186 ? 10.458 0.212 -19.592 1.00 92.81 186 GLN A CA 1
ATOM 1377 C C . GLN A 1 186 ? 11.095 1.525 -20.057 1.00 92.81 186 GLN A C 1
ATOM 1379 O O . GLN A 1 186 ? 10.962 2.548 -19.381 1.00 92.81 186 GLN A O 1
ATOM 1384 N N . PRO A 1 187 ? 11.784 1.549 -21.209 1.00 91.94 187 PRO A N 1
ATOM 1385 C CA . PRO A 1 187 ? 12.110 2.807 -21.860 1.00 91.94 187 PRO A CA 1
ATOM 1386 C C . PRO A 1 187 ? 10.831 3.444 -22.420 1.00 91.94 187 PRO A C 1
ATOM 1388 O O . PRO A 1 187 ? 9.843 2.757 -22.659 1.00 91.94 187 PRO A O 1
ATOM 1391 N N . GLY A 1 188 ? 10.849 4.748 -22.667 1.00 90.25 188 GLY A N 1
ATOM 1392 C CA . GLY A 1 188 ? 9.721 5.457 -23.262 1.00 90.25 188 GLY A CA 1
ATOM 1393 C C . GLY A 1 188 ? 10.061 6.880 -23.681 1.00 90.25 188 GLY A C 1
ATOM 1394 O O . GLY A 1 188 ? 11.231 7.256 -23.788 1.00 90.25 188 GLY A O 1
ATOM 1395 N N . THR A 1 189 ? 9.017 7.669 -23.903 1.00 88.94 189 THR A N 1
ATOM 1396 C CA . THR A 1 189 ? 9.083 9.124 -24.080 1.00 88.94 189 THR A CA 1
ATOM 1397 C C . THR A 1 189 ? 8.833 9.827 -22.747 1.00 88.94 189 THR A C 1
ATOM 1399 O O . THR A 1 189 ? 8.644 9.175 -21.719 1.00 88.94 189 THR A O 1
ATOM 1402 N N . SER A 1 190 ? 8.786 11.161 -22.763 1.00 86.88 190 SER A N 1
ATOM 1403 C CA . SER A 1 190 ? 8.353 11.967 -21.618 1.00 86.88 190 SER A CA 1
ATOM 1404 C C . SER A 1 190 ? 6.886 11.740 -21.223 1.00 86.88 190 SER A C 1
ATOM 1406 O O . SER A 1 190 ? 6.484 12.163 -20.145 1.00 86.88 190 SER A O 1
ATOM 1408 N N . THR A 1 191 ? 6.083 11.089 -22.072 1.00 86.81 191 THR A N 1
ATOM 1409 C CA . THR A 1 191 ? 4.626 10.977 -21.902 1.00 86.81 191 THR A CA 1
ATOM 1410 C C . THR A 1 191 ? 4.109 9.546 -21.812 1.00 86.81 191 THR A C 1
ATOM 1412 O O . THR A 1 191 ? 3.062 9.344 -21.204 1.00 86.81 191 THR A O 1
ATOM 1415 N N . ALA A 1 192 ? 4.816 8.556 -22.370 1.00 88.50 192 ALA A N 1
ATOM 1416 C CA . ALA A 1 192 ? 4.417 7.154 -22.258 1.00 88.50 192 ALA A CA 1
ATOM 1417 C C . ALA A 1 192 ? 5.599 6.165 -22.330 1.00 88.50 192 ALA A C 1
ATOM 1419 O O . ALA A 1 192 ? 6.594 6.438 -23.013 1.00 88.50 192 ALA A O 1
ATOM 1420 N N . PRO A 1 193 ? 5.488 4.990 -21.679 1.00 91.81 193 PRO A N 1
ATOM 1421 C CA . PRO A 1 193 ? 6.405 3.873 -21.879 1.00 91.81 193 PRO A CA 1
ATOM 1422 C C . PRO A 1 193 ? 6.236 3.243 -23.270 1.00 91.81 193 PRO A C 1
ATOM 1424 O O . PRO A 1 193 ? 5.142 3.197 -23.830 1.00 91.81 193 PRO A O 1
ATOM 1427 N N . THR A 1 194 ? 7.317 2.683 -23.807 1.00 91.69 194 THR A N 1
ATOM 1428 C CA . THR A 1 194 ? 7.312 1.868 -25.026 1.00 91.69 194 THR A CA 1
ATOM 1429 C C . THR A 1 194 ? 7.152 0.400 -24.646 1.00 91.69 194 THR A C 1
ATOM 1431 O O . THR A 1 194 ? 8.121 -0.285 -24.335 1.00 91.69 194 THR A O 1
ATOM 1434 N N . ILE A 1 195 ? 5.916 -0.090 -24.683 1.00 88.81 195 ILE A N 1
ATOM 1435 C CA . ILE A 1 195 ? 5.524 -1.393 -24.114 1.00 88.81 195 ILE A CA 1
ATOM 1436 C C . ILE A 1 195 ? 6.145 -2.590 -24.853 1.00 88.81 195 ILE A C 1
ATOM 1438 O O . ILE A 1 195 ? 6.355 -3.645 -24.269 1.00 88.81 195 ILE A O 1
ATOM 1442 N N . THR A 1 196 ? 6.457 -2.419 -26.139 1.00 87.50 196 THR A N 1
ATOM 1443 C CA . THR A 1 196 ? 7.088 -3.436 -26.997 1.00 87.50 196 THR A CA 1
ATOM 1444 C C . THR A 1 196 ? 8.613 -3.457 -26.894 1.00 87.50 196 THR A C 1
ATOM 1446 O O . THR A 1 196 ? 9.270 -4.276 -27.540 1.00 87.50 196 THR A O 1
ATOM 1449 N N . ALA A 1 197 ? 9.205 -2.533 -26.134 1.00 86.69 197 ALA A N 1
ATOM 1450 C CA . ALA A 1 197 ? 10.644 -2.478 -25.972 1.00 86.69 197 ALA A CA 1
ATOM 1451 C C . ALA A 1 197 ? 11.146 -3.589 -25.044 1.00 86.69 197 ALA A C 1
ATOM 1453 O O . ALA A 1 197 ? 10.411 -4.185 -24.259 1.00 86.69 197 ALA A O 1
ATOM 1454 N N . LYS A 1 198 ? 12.454 -3.850 -25.115 1.00 88.56 198 LYS A N 1
ATOM 1455 C CA . LYS A 1 198 ? 13.097 -4.773 -24.186 1.00 88.56 198 LYS A CA 1
ATOM 1456 C C . LYS A 1 198 ? 13.047 -4.201 -22.767 1.00 88.56 198 LYS A C 1
ATOM 1458 O O . LYS A 1 198 ? 13.638 -3.149 -22.513 1.00 88.56 198 LYS A O 1
ATOM 1463 N N . THR A 1 199 ? 12.459 -4.965 -21.852 1.00 91.12 199 THR A N 1
ATOM 1464 C CA . THR A 1 199 ? 12.453 -4.681 -20.415 1.00 91.12 199 THR A CA 1
ATOM 1465 C C . THR A 1 199 ? 13.878 -4.501 -19.888 1.00 91.12 199 THR A C 1
ATOM 1467 O O . THR A 1 199 ? 14.754 -5.345 -20.104 1.00 91.12 199 THR A O 1
ATOM 1470 N N . LEU A 1 200 ? 14.116 -3.378 -19.209 1.00 89.88 200 LEU A N 1
ATOM 1471 C CA . LEU A 1 200 ? 15.442 -2.985 -18.718 1.00 89.88 200 LEU A CA 1
ATOM 1472 C C . LEU A 1 200 ? 15.748 -3.559 -17.335 1.00 89.88 200 LEU A C 1
ATOM 1474 O O . LEU A 1 200 ? 16.912 -3.760 -16.997 1.00 89.88 200 LEU A O 1
ATOM 1478 N N . GLY A 1 201 ? 14.711 -3.837 -16.550 1.00 89.56 201 GLY A N 1
ATOM 1479 C CA . GLY A 1 201 ? 14.824 -4.431 -15.227 1.00 89.56 201 GLY A CA 1
ATOM 1480 C C . GLY A 1 201 ? 13.475 -4.925 -14.731 1.00 89.56 201 GLY A C 1
ATOM 1481 O O . GLY A 1 201 ? 12.433 -4.395 -15.118 1.00 89.56 201 GLY A O 1
ATOM 1482 N N . THR A 1 202 ? 13.513 -5.941 -13.880 1.00 92.94 202 THR A N 1
ATOM 1483 C CA . THR A 1 202 ? 12.345 -6.531 -13.228 1.00 92.94 202 THR A CA 1
ATOM 1484 C C . THR A 1 202 ? 12.666 -6.775 -11.764 1.00 92.94 202 THR A C 1
ATOM 1486 O O . THR A 1 202 ? 13.795 -7.146 -11.446 1.00 92.94 202 THR A O 1
ATOM 1489 N N . ALA A 1 203 ? 11.683 -6.624 -10.885 1.00 93.38 203 ALA A N 1
ATOM 1490 C CA . ALA A 1 203 ? 11.812 -7.026 -9.489 1.00 93.38 203 ALA A CA 1
ATOM 1491 C C . ALA A 1 203 ? 10.491 -7.590 -8.968 1.00 93.38 203 ALA A C 1
ATOM 1493 O O . ALA A 1 203 ? 9.41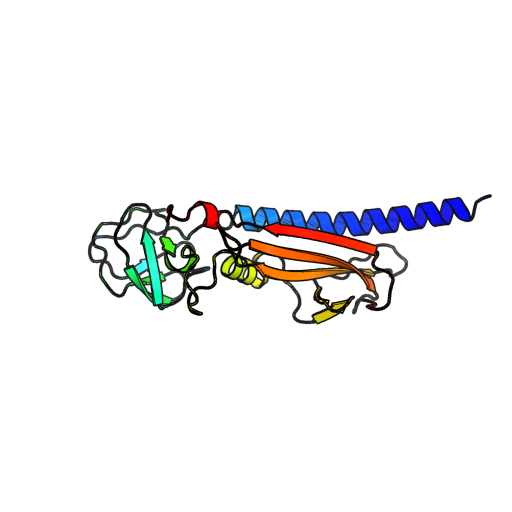9 -7.300 -9.502 1.00 93.38 203 ALA A O 1
ATOM 1494 N N . TYR A 1 204 ? 10.587 -8.393 -7.917 1.00 92.31 204 TYR A N 1
ATOM 1495 C CA . TYR A 1 204 ? 9.453 -8.936 -7.190 1.00 92.31 204 TYR A CA 1
ATOM 1496 C C . TYR A 1 204 ? 9.707 -8.787 -5.697 1.00 92.31 204 TYR A C 1
ATOM 1498 O O . TYR A 1 204 ? 10.822 -9.034 -5.235 1.00 92.31 204 TYR A O 1
ATOM 1506 N N . THR A 1 205 ? 8.685 -8.383 -4.953 1.00 89.94 205 THR A N 1
ATOM 1507 C CA . THR A 1 205 ? 8.750 -8.331 -3.497 1.00 89.94 205 THR A CA 1
ATOM 1508 C C . THR A 1 205 ? 7.387 -8.612 -2.884 1.00 89.94 205 THR A C 1
ATOM 1510 O O . THR A 1 205 ? 6.343 -8.359 -3.489 1.00 89.94 205 THR A O 1
ATOM 1513 N N . GLU A 1 206 ? 7.424 -9.155 -1.677 1.00 88.00 206 GLU A N 1
ATOM 1514 C CA . GLU A 1 206 ? 6.272 -9.494 -0.860 1.00 88.00 206 GLU A CA 1
ATOM 1515 C C . GLU A 1 206 ? 6.343 -8.681 0.422 1.00 88.00 206 GLU A C 1
ATOM 1517 O O . GLU A 1 206 ? 7.398 -8.598 1.053 1.00 88.00 206 GLU A O 1
ATOM 1522 N N . ILE A 1 207 ? 5.227 -8.061 0.793 1.00 85.56 207 ILE A N 1
ATOM 1523 C CA . ILE A 1 207 ? 5.164 -7.163 1.940 1.00 85.56 207 ILE A CA 1
ATOM 1524 C C . ILE A 1 207 ? 4.088 -7.633 2.896 1.00 85.56 207 ILE A C 1
ATOM 1526 O O . ILE A 1 207 ? 2.931 -7.835 2.518 1.00 85.56 207 ILE A O 1
ATOM 1530 N N . ILE A 1 208 ? 4.497 -7.724 4.155 1.00 83.06 208 ILE A N 1
ATOM 1531 C CA . ILE A 1 208 ? 3.633 -7.917 5.309 1.00 83.06 208 ILE A CA 1
ATOM 1532 C C . ILE A 1 208 ? 3.699 -6.607 6.104 1.00 83.06 208 ILE A C 1
ATOM 1534 O O . ILE A 1 208 ? 4.738 -6.322 6.704 1.00 83.06 208 ILE A O 1
ATOM 1538 N N . PRO A 1 209 ? 2.647 -5.769 6.076 1.00 78.75 209 PRO A N 1
ATOM 1539 C CA . PRO A 1 209 ? 2.628 -4.515 6.828 1.00 78.75 209 PRO A CA 1
ATOM 1540 C C . PRO A 1 209 ? 2.793 -4.766 8.327 1.00 78.75 209 PRO A C 1
ATOM 1542 O O . PRO A 1 209 ? 2.275 -5.769 8.829 1.00 78.75 209 PRO A O 1
ATOM 1545 N N . TYR A 1 210 ? 3.438 -3.846 9.051 1.00 78.81 210 TYR A N 1
ATOM 1546 C CA . TYR A 1 210 ? 3.711 -4.009 10.484 1.00 78.81 210 TYR A CA 1
ATOM 1547 C C . TYR A 1 210 ? 2.436 -4.239 11.315 1.00 78.81 210 TYR A C 1
ATOM 1549 O O . TYR A 1 210 ? 2.428 -5.097 12.198 1.00 78.81 210 TYR A O 1
ATOM 1557 N N . ALA A 1 211 ? 1.328 -3.574 10.968 1.00 76.06 211 ALA A N 1
ATOM 1558 C CA . ALA A 1 211 ? 0.010 -3.814 11.566 1.00 76.06 211 ALA A CA 1
ATOM 1559 C C . ALA A 1 211 ? -0.428 -5.295 11.546 1.00 76.06 211 ALA A C 1
ATOM 1561 O O . ALA A 1 211 ? -1.109 -5.740 12.464 1.00 76.06 211 ALA A O 1
ATOM 1562 N N . SER A 1 212 ? -0.002 -6.091 10.559 1.00 77.81 212 SER A N 1
ATOM 1563 C CA . SER A 1 212 ? -0.331 -7.526 10.498 1.00 77.81 212 SER A CA 1
ATOM 1564 C C . SER A 1 212 ? 0.231 -8.280 11.703 1.00 77.81 212 SER A C 1
ATOM 1566 O O . SER A 1 212 ? -0.435 -9.144 12.257 1.00 77.81 212 SER A O 1
ATOM 1568 N N . LEU A 1 213 ? 1.428 -7.901 12.163 1.00 75.06 213 LEU A N 1
ATOM 1569 C CA . LEU A 1 213 ? 2.090 -8.505 13.323 1.00 75.06 213 LEU A CA 1
ATOM 1570 C C . LEU A 1 213 ? 1.472 -8.074 14.660 1.00 75.06 213 LEU A C 1
ATOM 1572 O O . LEU A 1 213 ? 1.778 -8.659 15.694 1.00 75.06 213 LEU A O 1
ATOM 1576 N N . GLN A 1 214 ? 0.636 -7.036 14.650 1.00 74.69 214 GLN A N 1
ATOM 1577 C CA . GLN A 1 214 ? -0.088 -6.552 15.824 1.00 74.69 214 GLN A CA 1
ATOM 1578 C C . GLN A 1 214 ? -1.462 -7.220 15.975 1.00 74.69 214 GLN A C 1
ATOM 1580 O O . GLN A 1 214 ? -2.170 -6.940 16.943 1.00 74.69 214 GLN A O 1
ATOM 1585 N N . CYS A 1 215 ? -1.861 -8.079 15.031 1.00 75.00 215 CYS A N 1
ATOM 1586 C CA . CYS A 1 215 ? -3.076 -8.863 15.179 1.00 75.00 215 CYS A CA 1
ATOM 1587 C C . CYS A 1 215 ? -2.948 -9.824 16.371 1.00 75.00 215 CYS A C 1
ATOM 1589 O O . CYS A 1 215 ? -1.908 -10.471 16.519 1.00 75.00 215 CYS A O 1
ATOM 1591 N N . PRO A 1 216 ? -3.992 -9.951 17.210 1.00 65.25 216 PRO A N 1
ATOM 1592 C CA . PRO A 1 216 ? -4.037 -10.981 18.239 1.00 65.25 216 PRO A CA 1
ATOM 1593 C C . PRO A 1 216 ? -3.826 -12.356 17.602 1.00 65.25 216 PRO A C 1
ATOM 1595 O O . PRO A 1 216 ? -4.334 -12.604 16.505 1.00 65.25 216 PRO A O 1
ATOM 1598 N N . SER A 1 217 ? -3.095 -13.246 18.280 1.00 58.06 217 SER A N 1
ATOM 1599 C CA . SER A 1 217 ? -3.024 -14.651 17.874 1.00 58.06 217 SER A CA 1
ATOM 1600 C C . SER A 1 217 ? -4.447 -15.202 17.797 1.00 58.06 217 SER A C 1
ATOM 1602 O O . SER A 1 217 ? -5.157 -15.161 18.806 1.00 58.06 217 SER A O 1
ATOM 1604 N N . GLN A 1 218 ? -4.857 -15.644 16.607 1.00 52.03 218 GLN A N 1
ATOM 1605 C CA . GLN A 1 218 ? -6.120 -16.357 16.415 1.00 52.03 218 GLN A CA 1
ATOM 1606 C C . GLN A 1 218 ? -6.092 -17.704 17.135 1.00 52.03 218 GLN A C 1
ATOM 1608 O O . GLN A 1 218 ? -5.011 -18.339 17.144 1.00 52.03 218 GLN A O 1
#

Secondary structure (DSSP, 8-state):
--HHHHHHHHHHHHHHHHHHHHHHHHHHHHHHHHH----EEPPB-TT--EEEBS--TT--TT-EEEETT---EEEEEEEETTEEEESS--SS-B-TTEEEEEHHHH-TT---TT---HHHHHHHHIIIIIS-EEEEEEEETTEEEEEETTPPEE-STT--EEEEEEEEEEE--SSS-EEEEEEEEEEE-SS-B-TTSPP-EEEEEEE--HHHHTSPP-

Sequence (218 aa):
MFVLSSIFKKKAVQYTNATSLLQQDMEKIKSAAEQYSFPKTAAALVGATTLTLDSTNGLTAGNIVVFSNDSHTYTISSISGNSIYLSSGLKIAVPTATSAVNSTSCNLASTDTASASIATGFMNSLSTTATNIGSTSYSIDGNTYYAVTGTPTQVNSKSIYYWLLRNQTVSSNAPYNILQLKYVVQPGTSTAPTITAKTLGTAYTEIIPYASLQCPSQ